Protein AF-A0A538RD18-F1 (afdb_monomer_lite)

Sequence (275 aa):
MTWPAGDTIRRIIKRDIEASDRGTIATLNDLPAWMIHEARAIARESLVCAVRYLRFYVSSDYSHRADDFIEDVLLKGQDARTWNIRDCICIPYEPTQTTALEVHYEETLAQVDGERWFRVKPKPSDHPSNHIPGAVGVVLRNTRYWEHSQQHISRFMFSRPDDLEAVPIRRLASSIRRWIAHRLAWWATGFLKEARFAATGDEIIAAVPEVNMERVTDDARIAAAALAREVIVYRGSPHFPQQAGFLGPEEWYQSPSDDLASSALVTLADKEPHH

Secondary structure (DSSP, 8-state):
---TTHHHHHHH--S---GGGTT-BS-GGG--HHHHHHHHHHHHH-HHHHHHHHHHHB-HHHHTTHHHHIIIIIIS---TTTTTEEEEEEEE--SSTTGGGT--HHHHHTT--SEEEEEEPP-TT--TT-S-TT-EEEEEEEEETTSPPPTTEEEEE-S-GGGEEE--GGGHHHHHHHHHHHHHHHHTHHHHHH--S---HHHHHHTSTT--TTT--HHHHHHHHHHHHHHHHHTT-TTTTTTTTSSS-GGGG--HHHHHHHHHHHHHHTT----

Foldseek 3Di:
DDDPPCCLLCVLDVDDDDQVQFQQAAEQLRDDPVLLVSLLSSCVVPVVVSLVSQNRNHHVLHSVCSSVCCVVCNPVNDRSNLPQQAKKWKWFDDPDLQVLQQDPTCVLQVPPPAADWKAFDQDLPDDLPDLRHLTIGGMDHRHHPSDDDDPRIDIGGDDDPVRMDHDDPLCPLLSSLLSLLSSLCSQLVVVLVVVPDQDALVNSQVSRPPHDPVSGDPSSNLSSRLLSVCSVVCPPPPSPPVNRSPPDDSVSNDDPVSVVVVVVVVVVVVPDDDD

Structure (mmCIF, N/CA/C/O backbone):
data_AF-A0A538RD18-F1
#
_entry.id   AF-A0A538RD18-F1
#
loop_
_atom_site.group_PDB
_atom_site.id
_atom_site.type_symbol
_atom_site.label_atom_id
_atom_site.label_alt_id
_atom_site.label_comp_id
_atom_site.label_asym_id
_atom_site.label_entity_id
_atom_site.label_seq_id
_atom_site.pdbx_PDB_ins_code
_atom_site.Cartn_x
_atom_site.Cartn_y
_atom_site.Cartn_z
_atom_site.occupancy
_atom_site.B_iso_or_equiv
_atom_site.auth_seq_id
_atom_site.auth_comp_id
_atom_site.auth_asym_id
_atom_site.auth_atom_id
_atom_site.pdbx_PDB_model_num
ATOM 1 N N . MET A 1 1 ? -2.400 -2.747 40.490 1.00 46.69 1 MET A N 1
ATOM 2 C CA . MET A 1 1 ? -1.901 -1.984 39.326 1.00 46.69 1 MET A CA 1
ATOM 3 C C . MET A 1 1 ? -2.632 -0.644 39.296 1.00 46.69 1 MET A C 1
ATOM 5 O O . MET A 1 1 ? -3.831 -0.606 39.045 1.00 46.69 1 MET A O 1
ATOM 9 N N . THR A 1 2 ? -1.970 0.433 39.714 1.00 47.31 2 THR A N 1
ATOM 10 C CA . THR A 1 2 ? -2.552 1.779 39.828 1.00 47.31 2 THR A CA 1
ATOM 11 C C . THR A 1 2 ? -2.524 2.461 38.468 1.00 47.31 2 THR A C 1
ATOM 13 O O . THR A 1 2 ? -1.470 2.616 37.863 1.00 47.31 2 THR A O 1
ATOM 16 N N . TRP A 1 3 ? -3.696 2.838 37.967 1.00 52.72 3 TRP A N 1
ATOM 17 C CA . TRP A 1 3 ? -3.842 3.568 36.713 1.00 52.72 3 TRP A CA 1
ATOM 18 C C . TRP A 1 3 ? -3.501 5.044 36.956 1.00 52.72 3 TRP A C 1
ATOM 20 O O . TRP A 1 3 ? -4.278 5.708 37.640 1.00 52.72 3 TRP A O 1
ATOM 30 N N . PRO A 1 4 ? -2.419 5.612 36.390 1.00 45.03 4 PRO A N 1
ATOM 31 C CA . PRO A 1 4 ? -2.021 6.997 36.677 1.00 45.03 4 PRO A CA 1
ATOM 32 C C . PRO A 1 4 ? -2.938 8.061 36.034 1.00 45.03 4 PRO A C 1
ATOM 34 O O . PRO A 1 4 ? -2.648 9.246 36.092 1.00 45.03 4 PRO A O 1
ATOM 37 N N . ALA A 1 5 ? -4.038 7.645 35.396 1.00 52.12 5 ALA A N 1
ATOM 38 C CA . ALA A 1 5 ? -5.143 8.497 34.937 1.00 52.12 5 ALA A CA 1
ATOM 39 C C . ALA A 1 5 ? -6.502 7.789 35.129 1.00 52.12 5 ALA A C 1
ATOM 41 O O . ALA A 1 5 ? -7.436 7.966 34.349 1.00 52.12 5 ALA A O 1
ATOM 42 N N . GLY A 1 6 ? -6.580 6.903 36.129 1.00 59.00 6 GLY A N 1
ATOM 43 C CA . GLY A 1 6 ? -7.716 6.008 36.351 1.00 59.00 6 GLY A CA 1
ATOM 44 C C . GLY A 1 6 ? -9.006 6.708 36.764 1.00 59.00 6 GLY A C 1
ATOM 45 O O . GLY A 1 6 ? -10.059 6.094 36.660 1.00 59.00 6 GLY A O 1
ATOM 46 N N . ASP A 1 7 ? -8.953 7.968 37.194 1.00 73.69 7 ASP A N 1
ATOM 47 C CA . ASP A 1 7 ? -10.103 8.637 37.807 1.00 73.69 7 ASP A CA 1
ATOM 48 C C . ASP A 1 7 ? -11.250 8.861 36.822 1.00 73.69 7 ASP A C 1
ATOM 50 O O . ASP A 1 7 ? -12.402 8.644 37.178 1.00 73.69 7 ASP A O 1
ATOM 54 N N . THR A 1 8 ? -10.957 9.211 35.564 1.00 83.25 8 THR A N 1
ATOM 55 C CA . THR A 1 8 ? -12.000 9.391 34.534 1.00 83.25 8 THR A CA 1
ATOM 56 C C . THR A 1 8 ? -12.656 8.056 34.182 1.00 83.25 8 THR A C 1
ATOM 58 O O . THR A 1 8 ? -13.879 7.936 34.202 1.00 83.25 8 THR A O 1
ATOM 61 N N . ILE A 1 9 ? -11.842 7.025 33.932 1.00 85.62 9 ILE A N 1
ATOM 62 C CA . ILE A 1 9 ? -12.329 5.681 33.598 1.00 85.62 9 ILE A CA 1
ATOM 63 C C . ILE A 1 9 ? -13.150 5.115 34.765 1.00 85.62 9 ILE A C 1
ATOM 65 O O . ILE A 1 9 ? -14.275 4.687 34.552 1.00 85.62 9 ILE A O 1
ATOM 69 N N . ARG A 1 10 ? -12.646 5.189 36.005 1.00 85.00 10 ARG A N 1
ATOM 70 C CA . ARG A 1 10 ? -13.351 4.730 37.219 1.00 85.00 10 ARG A CA 1
ATOM 71 C C . ARG A 1 10 ? -14.591 5.560 37.547 1.00 85.00 10 ARG A C 1
ATOM 73 O O . ARG A 1 10 ? -15.538 5.053 38.137 1.00 85.00 10 ARG A O 1
ATOM 80 N N . ARG A 1 11 ? -14.599 6.852 37.207 1.00 86.94 11 ARG A N 1
ATOM 81 C CA . ARG A 1 11 ? -15.776 7.706 37.396 1.00 86.94 11 ARG A CA 1
ATOM 82 C C . ARG A 1 11 ? -16.905 7.284 36.466 1.00 86.94 11 ARG A C 1
ATOM 84 O O . ARG A 1 11 ? -18.049 7.252 36.917 1.00 86.94 11 ARG A O 1
ATOM 91 N N . ILE A 1 12 ? -16.593 6.991 35.207 1.00 88.75 12 ILE A N 1
ATOM 92 C CA . ILE A 1 12 ? -17.582 6.663 34.175 1.00 88.75 12 ILE A CA 1
ATOM 93 C C . ILE A 1 12 ? -18.014 5.200 34.276 1.00 88.75 12 ILE A C 1
ATOM 95 O O . ILE A 1 12 ? -19.209 4.910 34.285 1.00 88.75 12 ILE A O 1
ATOM 99 N N . ILE A 1 13 ? -17.056 4.284 34.395 1.00 89.19 13 ILE A N 1
ATOM 100 C CA . ILE A 1 13 ? -17.306 2.847 34.463 1.00 89.19 13 ILE A CA 1
ATOM 101 C C . ILE A 1 13 ? -17.609 2.469 35.906 1.00 89.19 13 ILE A C 1
ATOM 103 O O . ILE A 1 13 ? -16.763 2.598 36.786 1.00 89.19 13 ILE A O 1
ATOM 107 N N . LYS A 1 14 ? -18.840 2.012 36.143 1.00 85.88 14 LYS A N 1
ATOM 108 C CA . LYS A 1 14 ? -19.336 1.665 37.484 1.00 85.88 14 LYS A CA 1
ATOM 109 C C . LYS A 1 14 ? -19.167 0.194 37.857 1.00 85.88 14 LYS A C 1
ATOM 111 O O . LYS A 1 14 ? -19.362 -0.144 39.018 1.00 85.88 14 LYS A O 1
ATOM 116 N N . ARG A 1 15 ? -18.842 -0.662 36.888 1.00 87.00 15 ARG A N 1
ATOM 117 C CA . ARG A 1 15 ? -18.536 -2.078 37.121 1.00 87.00 15 ARG A CA 1
ATOM 118 C C . ARG A 1 15 ? -17.072 -2.265 37.507 1.00 87.00 15 ARG A C 1
ATOM 120 O O . ARG A 1 15 ? -16.229 -1.428 37.176 1.00 87.00 15 ARG A O 1
ATOM 127 N N . ASP A 1 16 ? -16.779 -3.400 38.124 1.00 85.56 16 ASP A N 1
ATOM 128 C CA . ASP A 1 16 ? -15.405 -3.803 38.387 1.00 85.56 16 ASP A CA 1
ATOM 129 C C . ASP A 1 16 ? -14.672 -4.124 37.075 1.00 85.56 16 ASP A C 1
ATOM 131 O O . ASP A 1 16 ? -15.228 -4.715 36.143 1.00 85.56 16 ASP A O 1
ATOM 135 N N . ILE A 1 17 ? -13.419 -3.669 36.999 1.00 86.12 17 ILE A N 1
ATOM 136 C CA . ILE A 1 17 ? -12.484 -3.964 35.911 1.00 86.12 17 ILE A CA 1
ATOM 137 C C . ILE A 1 17 ? -11.406 -4.862 36.500 1.00 86.12 17 ILE A C 1
ATOM 139 O O . ILE A 1 17 ? -10.540 -4.401 37.254 1.00 86.12 17 ILE A O 1
ATOM 143 N N . GLU A 1 18 ? -11.474 -6.145 36.177 1.00 90.50 18 GLU A N 1
ATOM 144 C CA . GLU A 1 18 ? -10.521 -7.131 36.669 1.00 90.50 18 GLU A CA 1
ATOM 145 C C . GLU A 1 18 ? -9.252 -7.153 35.810 1.00 90.50 18 GLU A C 1
ATOM 147 O O . GLU A 1 18 ? -9.240 -6.719 34.664 1.00 90.50 18 GLU A O 1
ATOM 152 N N . ALA A 1 19 ? -8.142 -7.672 36.337 1.00 87.88 19 ALA A N 1
ATOM 153 C CA . ALA A 1 19 ? -6.926 -7.830 35.533 1.00 87.88 19 ALA A CA 1
ATOM 154 C C . ALA A 1 19 ? -7.075 -8.905 34.434 1.00 87.88 19 ALA A C 1
ATOM 156 O O . ALA A 1 19 ? -6.393 -8.829 33.413 1.00 87.88 19 ALA A O 1
ATOM 157 N N . SER A 1 20 ? -7.964 -9.879 34.654 1.00 92.31 20 SER A N 1
ATOM 158 C CA . SER A 1 20 ? -8.359 -10.955 33.731 1.00 92.31 20 SER A CA 1
ATOM 159 C C . SER A 1 20 ? -9.043 -10.438 32.463 1.00 92.31 20 SER A C 1
ATOM 161 O O . SER A 1 20 ? -8.947 -11.085 31.427 1.00 92.31 20 SER A O 1
ATOM 163 N N . ASP A 1 21 ? -9.661 -9.256 32.516 1.00 91.38 21 ASP A N 1
ATOM 164 C CA . ASP A 1 21 ? -10.304 -8.595 31.374 1.00 91.38 21 ASP A CA 1
ATOM 165 C C . ASP A 1 21 ? -9.314 -8.171 30.276 1.00 91.38 21 ASP A C 1
ATOM 167 O O . ASP A 1 21 ? -9.713 -7.841 29.152 1.00 91.38 21 ASP A O 1
ATOM 171 N N . ARG A 1 22 ? -8.017 -8.127 30.592 1.00 92.19 22 ARG A N 1
ATOM 172 C CA . ARG A 1 22 ? -7.005 -7.582 29.695 1.00 92.19 22 ARG A CA 1
ATOM 173 C C . ARG A 1 22 ? -6.859 -8.435 28.435 1.00 92.19 22 ARG A C 1
ATOM 175 O O . ARG A 1 22 ? -6.529 -9.612 28.522 1.00 92.19 22 ARG A O 1
ATOM 182 N N . GLY A 1 23 ? -7.020 -7.818 27.265 1.00 92.94 23 GLY A N 1
ATOM 183 C CA . GLY A 1 23 ? -6.876 -8.496 25.972 1.00 92.94 23 GLY A CA 1
ATOM 184 C C . GLY A 1 23 ? -7.954 -9.546 25.680 1.00 92.94 23 GLY A C 1
ATOM 185 O O . GLY A 1 23 ? -7.751 -10.390 24.815 1.00 92.94 23 GLY A O 1
ATOM 186 N N . THR A 1 24 ? -9.082 -9.521 26.396 1.00 96.25 24 THR A N 1
ATOM 187 C CA . THR A 1 24 ? -10.195 -10.471 26.208 1.00 96.25 24 THR A CA 1
ATOM 188 C C . THR A 1 24 ? -10.945 -10.291 24.890 1.00 96.25 24 THR A C 1
ATOM 190 O O . THR A 1 24 ? -11.655 -11.199 24.461 1.00 96.25 24 THR A O 1
ATOM 193 N N . ILE A 1 25 ? -10.793 -9.141 24.233 1.00 96.62 25 ILE A N 1
ATOM 194 C CA . ILE A 1 25 ? -11.460 -8.823 22.972 1.00 96.62 25 ILE A CA 1
ATOM 195 C C . ILE A 1 25 ? -10.458 -8.960 21.833 1.00 96.62 25 ILE A C 1
ATOM 197 O O . ILE A 1 25 ? -9.423 -8.294 21.823 1.00 96.62 25 ILE A O 1
ATOM 201 N N . ALA A 1 26 ? -10.775 -9.812 20.858 1.00 95.19 26 ALA A N 1
ATOM 202 C CA . ALA A 1 26 ? -9.878 -10.086 19.743 1.00 95.19 26 ALA A CA 1
ATOM 203 C C . ALA A 1 26 ? -9.604 -8.820 18.919 1.00 95.19 26 ALA A C 1
ATOM 205 O O . ALA A 1 26 ? -8.443 -8.467 18.726 1.00 95.19 26 ALA A O 1
ATOM 206 N N . THR A 1 27 ? -10.645 -8.103 18.483 1.00 96.81 27 THR A N 1
ATOM 207 C CA . THR A 1 27 ? -10.506 -6.910 17.632 1.00 96.81 27 THR A CA 1
ATOM 208 C C . THR A 1 27 ? -11.405 -5.759 18.084 1.00 96.81 27 THR A C 1
ATOM 210 O O . THR A 1 27 ? -12.337 -5.934 18.864 1.00 96.81 27 THR A O 1
ATOM 213 N N . LEU A 1 28 ? -11.163 -4.551 17.569 1.00 96.94 28 LEU A N 1
ATOM 214 C CA . LEU A 1 28 ? -12.011 -3.391 17.869 1.00 96.94 28 LEU A CA 1
ATOM 215 C C . LEU A 1 28 ? -13.434 -3.551 17.295 1.00 96.94 28 LEU A C 1
ATOM 217 O O . LEU A 1 28 ? -14.376 -2.965 17.827 1.00 96.94 28 LEU A O 1
ATOM 221 N N . ASN A 1 29 ? -13.612 -4.388 16.269 1.00 97.19 29 ASN A N 1
ATOM 222 C CA . ASN A 1 29 ? -14.918 -4.682 15.674 1.00 97.19 29 ASN A CA 1
ATOM 223 C C . ASN A 1 29 ? -15.749 -5.655 16.526 1.00 97.19 29 ASN A C 1
ATOM 225 O O . ASN A 1 29 ? -16.968 -5.722 16.357 1.00 97.19 29 ASN A O 1
ATOM 229 N N . ASP A 1 30 ? -15.110 -6.364 17.464 1.00 97.19 30 ASP A N 1
ATOM 230 C CA . ASP A 1 30 ? -15.755 -7.320 18.371 1.00 97.19 30 ASP A CA 1
ATOM 231 C C . ASP A 1 30 ? -16.237 -6.667 19.679 1.00 97.19 30 ASP A C 1
ATOM 233 O O . ASP A 1 30 ? -16.776 -7.345 20.558 1.00 97.19 30 ASP A O 1
ATOM 237 N N . LEU A 1 31 ? -16.059 -5.348 19.832 1.00 96.38 31 LEU A N 1
ATOM 238 C CA . LEU A 1 31 ? -16.510 -4.622 21.016 1.00 96.38 31 LEU A CA 1
ATOM 239 C C . LEU A 1 31 ? -18.035 -4.738 21.174 1.00 96.38 31 LEU A C 1
ATOM 241 O O . LEU A 1 31 ? -18.791 -4.367 20.267 1.00 96.38 31 LEU A O 1
ATOM 245 N N . PRO A 1 32 ? -18.534 -5.179 22.341 1.00 96.06 32 PRO A N 1
ATOM 246 C CA . PRO A 1 32 ? -19.964 -5.188 22.586 1.00 96.06 32 PRO A CA 1
ATOM 247 C C . PRO A 1 32 ? -20.495 -3.751 22.689 1.00 96.06 32 PRO A C 1
ATOM 249 O O . PRO A 1 32 ? -19.799 -2.835 23.133 1.00 96.06 32 PRO A O 1
ATOM 252 N N . ALA A 1 33 ? -21.765 -3.548 22.325 1.00 95.69 33 ALA A N 1
ATOM 253 C CA . ALA A 1 33 ? -22.374 -2.215 22.242 1.00 95.69 33 ALA A CA 1
ATOM 254 C C . ALA A 1 33 ? -22.221 -1.390 23.534 1.00 95.69 33 ALA A C 1
ATOM 256 O O . ALA A 1 33 ? -21.962 -0.189 23.485 1.00 95.69 33 ALA A O 1
ATOM 257 N N . TRP A 1 34 ? -22.323 -2.034 24.697 1.00 95.12 34 TRP A N 1
ATOM 258 C CA . TRP A 1 34 ? -22.162 -1.369 25.988 1.00 95.12 34 TRP A CA 1
ATOM 259 C C . TRP A 1 34 ? -20.735 -0.833 26.209 1.00 95.12 34 TRP A C 1
ATOM 261 O O . TRP A 1 34 ? -20.592 0.273 26.724 1.00 95.12 34 TRP A O 1
ATOM 271 N N . MET A 1 35 ? -19.689 -1.528 25.741 1.00 96.06 35 MET A N 1
ATOM 272 C CA . MET A 1 35 ? -18.311 -1.018 25.800 1.00 96.06 35 MET A CA 1
ATOM 273 C C . MET A 1 35 ? -18.104 0.156 24.848 1.00 96.06 35 MET A C 1
ATOM 275 O O . MET A 1 35 ? -17.380 1.092 25.176 1.00 96.06 35 MET A O 1
ATOM 279 N N . ILE A 1 36 ? -18.768 0.154 23.688 1.00 96.94 36 ILE A N 1
ATOM 280 C CA . ILE A 1 36 ? -18.747 1.302 22.770 1.00 96.94 36 ILE A CA 1
ATOM 281 C C . ILE A 1 36 ? -19.387 2.523 23.448 1.00 96.94 36 ILE A C 1
ATOM 283 O O . ILE A 1 36 ? -18.862 3.633 23.345 1.00 96.94 36 ILE A O 1
ATOM 287 N N . HIS A 1 37 ? -20.490 2.338 24.181 1.00 95.69 37 HIS A N 1
ATOM 288 C CA . HIS A 1 37 ? -21.114 3.411 24.960 1.00 95.69 37 HIS A CA 1
ATOM 289 C C . HIS A 1 37 ? -20.203 3.935 26.080 1.00 95.69 37 HIS A C 1
ATOM 291 O O . HIS A 1 37 ? -20.062 5.153 26.209 1.00 95.69 37 HIS A O 1
ATOM 297 N N . GLU A 1 38 ? -19.551 3.048 26.839 1.00 95.62 38 GLU A N 1
ATOM 298 C CA . GLU A 1 38 ? -18.548 3.427 27.846 1.00 95.62 38 GLU A CA 1
ATOM 299 C C . GLU A 1 38 ? -17.396 4.210 27.201 1.00 95.62 38 GLU A C 1
ATOM 301 O O . GLU A 1 38 ? -17.088 5.323 27.627 1.00 95.62 38 GLU A O 1
ATOM 306 N N . ALA A 1 39 ? -16.814 3.690 26.118 1.00 96.25 39 ALA A N 1
ATOM 307 C CA . ALA A 1 39 ? -15.718 4.335 25.402 1.00 96.25 39 ALA A CA 1
ATOM 308 C C . ALA A 1 39 ? -16.111 5.722 24.871 1.00 96.25 39 ALA A C 1
ATOM 310 O O . ALA A 1 39 ? -15.325 6.660 24.991 1.00 96.25 39 ALA A O 1
ATOM 311 N N . ARG A 1 40 ? -17.333 5.894 24.340 1.00 96.50 40 ARG A N 1
ATOM 312 C CA . ARG A 1 40 ? -17.854 7.211 23.921 1.00 96.50 40 ARG A CA 1
ATOM 313 C C . ARG A 1 40 ? -17.983 8.177 25.093 1.00 96.50 40 ARG A C 1
ATOM 315 O O . ARG A 1 40 ? -17.639 9.346 24.945 1.00 96.50 40 ARG A O 1
ATOM 322 N N . ALA A 1 41 ? -18.478 7.716 26.241 1.00 95.69 41 ALA A N 1
ATOM 323 C CA . ALA A 1 41 ? -18.574 8.551 27.435 1.00 95.69 41 ALA A CA 1
ATOM 324 C C . ALA A 1 41 ? -17.182 8.998 27.909 1.00 95.69 41 ALA A C 1
ATOM 326 O O . ALA A 1 41 ? -16.984 10.179 28.179 1.00 95.69 41 ALA A O 1
ATOM 327 N N . ILE A 1 42 ? -16.203 8.089 27.911 1.00 95.44 42 ILE A N 1
ATOM 328 C CA . ILE A 1 42 ? -14.812 8.404 28.263 1.00 95.44 42 ILE A CA 1
ATOM 329 C C . ILE A 1 42 ? -14.204 9.377 27.254 1.00 95.44 42 ILE A C 1
ATOM 331 O O . ILE A 1 42 ? -13.593 10.359 27.660 1.00 95.44 42 ILE A O 1
ATOM 335 N N . ALA A 1 43 ? -14.402 9.157 25.952 1.00 95.31 43 ALA A N 1
ATOM 336 C CA . ALA A 1 43 ? -13.836 9.991 24.891 1.00 95.31 43 ALA A CA 1
ATOM 337 C C . ALA A 1 43 ? -14.321 11.450 24.951 1.00 95.31 43 ALA A C 1
ATOM 339 O O . ALA A 1 43 ? -13.553 12.352 24.625 1.00 95.31 43 ALA A O 1
ATOM 340 N N . ARG A 1 44 ? -15.557 11.694 25.416 1.00 94.50 44 ARG A N 1
ATOM 341 C CA . ARG A 1 44 ? -16.092 13.052 25.636 1.00 94.50 44 ARG A CA 1
ATOM 342 C C . ARG A 1 44 ? -15.341 13.829 26.715 1.00 94.50 44 ARG A C 1
ATOM 344 O O . ARG A 1 44 ? -15.322 15.053 26.664 1.00 94.50 44 ARG A O 1
ATOM 351 N N . GLU A 1 45 ? -14.751 13.135 27.684 1.00 94.62 45 GLU A N 1
ATOM 352 C CA . GLU A 1 45 ? -14.000 13.757 28.776 1.00 94.62 45 GLU A CA 1
ATOM 353 C C . GLU A 1 45 ? -12.486 13.712 28.540 1.00 94.62 45 GLU A C 1
ATOM 355 O O . GLU A 1 45 ? -11.768 14.652 28.873 1.00 94.62 45 GLU A O 1
ATOM 360 N N . SER A 1 46 ? -11.978 12.615 27.975 1.00 94.75 46 SER A N 1
ATOM 361 C CA . SER A 1 46 ? -10.559 12.419 27.704 1.00 94.75 46 SER A CA 1
ATOM 362 C C . SER A 1 46 ? -10.332 11.348 26.636 1.00 94.75 46 SER A C 1
ATOM 364 O O . SER A 1 46 ? -10.456 10.147 26.893 1.00 94.75 46 SER A O 1
ATOM 366 N N . LEU A 1 47 ? -9.883 11.780 25.453 1.00 94.31 47 LEU A N 1
ATOM 367 C CA . LEU A 1 47 ? -9.474 10.876 24.371 1.00 94.31 47 LEU A CA 1
ATOM 368 C C . LEU A 1 47 ? -8.363 9.922 24.828 1.00 94.31 47 LEU A C 1
ATOM 370 O O . LEU A 1 47 ? -8.452 8.721 24.606 1.00 94.31 47 LEU A O 1
ATOM 374 N N . VAL A 1 48 ? -7.366 10.425 25.565 1.00 94.38 48 VAL A N 1
ATOM 375 C CA . VAL A 1 48 ? -6.260 9.608 26.099 1.00 94.38 48 VAL A CA 1
ATOM 376 C C . VAL A 1 48 ? -6.771 8.495 27.019 1.00 94.38 48 VAL A C 1
ATOM 378 O O . VAL A 1 48 ? -6.262 7.374 26.979 1.00 94.38 48 VAL A O 1
ATOM 381 N N . CYS A 1 49 ? -7.785 8.770 27.844 1.00 94.62 49 CYS A N 1
ATOM 382 C CA . CYS A 1 49 ? -8.390 7.739 28.685 1.00 94.62 49 CYS A CA 1
ATOM 383 C C . CYS A 1 49 ? -9.171 6.715 27.856 1.00 94.62 49 CYS A C 1
ATOM 385 O O . CYS A 1 49 ? -9.088 5.526 28.156 1.00 94.62 49 CYS A O 1
ATOM 387 N N . ALA A 1 50 ? -9.869 7.143 26.801 1.00 95.69 50 ALA A N 1
ATOM 388 C CA . ALA A 1 50 ? -10.582 6.233 25.907 1.00 95.69 50 ALA A CA 1
ATOM 389 C C . ALA A 1 50 ? -9.612 5.295 25.171 1.00 95.69 50 ALA A C 1
ATOM 391 O O . ALA A 1 50 ? -9.845 4.089 25.142 1.00 95.69 50 ALA A O 1
ATOM 392 N N . VAL A 1 51 ? -8.474 5.809 24.686 1.00 95.62 51 VAL A N 1
ATOM 393 C CA . VAL A 1 51 ? -7.407 4.991 24.077 1.00 95.62 51 VAL A CA 1
ATOM 394 C C . VAL A 1 51 ? -6.930 3.930 25.058 1.00 95.62 51 VAL A C 1
ATOM 396 O O . VAL A 1 51 ? -6.866 2.750 24.724 1.00 95.62 51 VAL A O 1
ATOM 399 N N . ARG A 1 52 ? -6.607 4.334 26.291 1.00 93.38 52 ARG A N 1
ATOM 400 C CA . ARG A 1 52 ? -6.121 3.407 27.322 1.00 93.38 52 ARG A CA 1
ATOM 401 C C . ARG A 1 52 ? -7.167 2.358 27.694 1.00 93.38 52 ARG A C 1
ATOM 403 O O . ARG A 1 52 ? -6.797 1.208 27.901 1.00 93.38 52 ARG A O 1
ATOM 410 N N . TYR A 1 53 ? -8.439 2.745 27.764 1.00 95.50 53 TYR A N 1
ATOM 411 C CA . TYR A 1 53 ? -9.552 1.829 27.998 1.00 95.50 53 TYR A CA 1
ATOM 412 C C . TYR A 1 53 ? -9.649 0.774 26.887 1.00 95.50 53 TYR A C 1
ATOM 414 O O . TYR A 1 53 ? -9.610 -0.418 27.178 1.00 95.50 53 TYR A O 1
ATOM 422 N N . LEU A 1 54 ? -9.665 1.185 25.615 1.00 96.62 54 LEU A N 1
ATOM 423 C CA . LEU A 1 54 ? -9.722 0.251 24.485 1.00 96.62 54 LEU A CA 1
ATOM 424 C C . LEU A 1 54 ? -8.485 -0.658 24.424 1.00 96.62 54 LEU A C 1
ATOM 426 O O . LEU A 1 54 ? -8.618 -1.871 24.290 1.00 96.62 54 LEU A O 1
ATOM 430 N N . ARG A 1 55 ? -7.282 -0.096 24.602 1.00 95.69 55 ARG A N 1
ATOM 431 C CA . ARG A 1 55 ? -6.017 -0.856 24.628 1.00 95.69 55 ARG A CA 1
ATOM 432 C C . ARG A 1 55 ? -5.911 -1.848 25.782 1.00 95.69 55 ARG A C 1
ATOM 434 O O . ARG A 1 55 ? -5.067 -2.737 25.736 1.00 95.69 55 ARG A O 1
ATOM 441 N N . PHE A 1 56 ? -6.702 -1.673 26.836 1.00 94.88 56 PHE A N 1
ATOM 442 C CA . PHE A 1 56 ? -6.747 -2.628 27.933 1.00 94.88 56 PHE A CA 1
ATOM 443 C C . PHE A 1 56 ? -7.541 -3.876 27.548 1.00 94.88 56 PHE A C 1
ATOM 445 O O . PHE A 1 56 ? -7.057 -4.977 27.781 1.00 94.88 56 PHE A O 1
ATOM 452 N N . TYR A 1 57 ? -8.712 -3.713 26.931 1.00 96.00 57 TYR A N 1
ATOM 453 C CA . TYR A 1 57 ? -9.592 -4.829 26.573 1.00 96.00 57 TYR A CA 1
ATOM 454 C C . TYR A 1 57 ? -9.198 -5.547 25.283 1.00 96.00 57 TYR A C 1
ATOM 456 O O . TYR A 1 57 ? -9.374 -6.758 25.186 1.00 96.00 57 TYR A O 1
ATOM 464 N N . VAL A 1 58 ? -8.674 -4.823 24.294 1.00 96.31 58 VAL A N 1
ATOM 465 C CA . VAL A 1 58 ? -8.335 -5.388 22.981 1.00 96.31 58 VAL A CA 1
ATOM 466 C C . VAL A 1 58 ? -6.976 -6.084 23.019 1.00 96.31 58 VAL A C 1
ATOM 468 O O . VAL A 1 58 ? -6.047 -5.593 23.663 1.00 96.31 58 VAL A O 1
ATOM 471 N N . SER A 1 59 ? -6.849 -7.206 22.303 1.00 92.88 59 SER A N 1
ATOM 472 C CA . SER A 1 59 ? -5.581 -7.916 22.102 1.00 92.88 59 SER A CA 1
ATOM 473 C C . SER A 1 59 ? -4.451 -6.957 21.706 1.00 92.88 59 SER A C 1
ATOM 475 O O . SER A 1 59 ? -4.643 -6.030 20.907 1.00 92.88 59 SER A O 1
ATOM 477 N N . SER A 1 60 ? -3.252 -7.190 22.249 1.00 88.69 60 SER A N 1
ATOM 478 C CA . SER A 1 60 ? -2.073 -6.345 22.022 1.00 88.69 60 SER A CA 1
ATOM 479 C C . SER A 1 60 ? -1.802 -6.104 20.542 1.00 88.69 60 SER A C 1
ATOM 481 O O . SER A 1 60 ? -1.494 -4.971 20.166 1.00 88.69 60 SER A O 1
ATOM 483 N N . ASP A 1 61 ? -2.011 -7.129 19.717 1.00 87.88 61 ASP A N 1
ATOM 484 C CA . ASP A 1 61 ? -1.700 -7.137 18.286 1.00 87.88 61 ASP A CA 1
ATOM 485 C C . ASP A 1 61 ? -2.479 -6.066 17.512 1.00 87.88 61 ASP A C 1
ATOM 487 O O . ASP A 1 61 ? -1.967 -5.480 16.558 1.00 87.88 61 ASP A O 1
ATOM 491 N N . TYR A 1 62 ? -3.685 -5.720 17.972 1.00 89.25 62 TYR A N 1
ATOM 492 C CA . TYR A 1 62 ? -4.592 -4.795 17.278 1.00 89.25 62 TYR A CA 1
ATOM 493 C C . TYR A 1 62 ? -4.899 -3.525 18.076 1.00 89.25 62 TYR A C 1
ATOM 495 O O . TYR A 1 62 ? -5.418 -2.552 17.528 1.00 89.25 62 TYR A O 1
ATOM 503 N N . SER A 1 63 ? -4.513 -3.492 19.352 1.00 89.62 63 SER A N 1
ATOM 504 C CA . SER A 1 63 ? -4.684 -2.354 20.261 1.00 89.62 63 SER A CA 1
ATOM 505 C C . SER A 1 63 ? -4.036 -1.046 19.763 1.00 89.62 63 SER A C 1
ATOM 507 O O . SER A 1 63 ? -4.467 0.055 20.123 1.00 89.62 63 SER A O 1
ATOM 509 N N . HIS A 1 64 ? -3.021 -1.127 18.897 1.00 91.44 64 HIS A N 1
ATOM 510 C CA . HIS A 1 64 ? -2.352 0.045 18.326 1.00 91.44 64 HIS A CA 1
ATOM 511 C C . HIS A 1 64 ? -3.298 0.919 17.482 1.00 91.44 64 HIS A C 1
ATOM 513 O O . HIS A 1 64 ? -3.107 2.130 17.440 1.00 91.44 64 HIS A O 1
ATOM 519 N N . ARG A 1 65 ? -4.362 0.335 16.913 1.00 93.94 65 ARG A N 1
ATOM 520 C CA . ARG A 1 65 ? -5.391 1.012 16.101 1.00 93.94 65 ARG A CA 1
ATOM 521 C C . ARG A 1 65 ? -6.453 1.770 16.907 1.00 93.94 65 ARG A C 1
ATOM 523 O O . ARG A 1 65 ? -7.366 2.344 16.321 1.00 93.94 65 ARG A O 1
ATOM 530 N N . ALA A 1 66 ? -6.365 1.768 18.238 1.00 95.69 66 ALA A N 1
ATOM 531 C CA . ALA A 1 66 ? -7.367 2.399 19.097 1.00 95.69 66 ALA A CA 1
ATOM 532 C C . ALA A 1 66 ? -7.528 3.909 18.842 1.00 95.69 66 ALA A C 1
ATOM 534 O O . ALA A 1 66 ? -8.638 4.417 18.963 1.00 95.69 66 ALA A O 1
ATOM 535 N N . ASP A 1 67 ? -6.450 4.611 18.479 1.00 95.31 67 ASP A N 1
ATOM 536 C CA . ASP A 1 67 ? -6.495 6.045 18.172 1.00 95.31 67 ASP A CA 1
ATOM 537 C C . ASP A 1 67 ? -7.397 6.316 16.945 1.00 95.31 67 ASP A C 1
ATOM 539 O O . ASP A 1 67 ? -8.369 7.068 17.051 1.00 95.31 67 ASP A O 1
ATOM 543 N N . ASP A 1 68 ? -7.159 5.604 15.834 1.00 95.06 68 ASP A N 1
ATOM 544 C CA . ASP A 1 68 ? -7.965 5.682 14.603 1.00 95.06 68 ASP A CA 1
ATOM 545 C C . ASP A 1 68 ? -9.437 5.305 14.866 1.00 95.06 68 ASP A C 1
ATOM 547 O O . ASP A 1 68 ? -10.367 5.950 14.378 1.00 95.06 68 ASP A O 1
ATOM 551 N N . PHE A 1 69 ? -9.668 4.266 15.678 1.00 97.06 69 PHE A N 1
ATOM 552 C CA . PHE A 1 69 ? -11.018 3.814 16.029 1.00 97.06 69 PHE A CA 1
ATOM 553 C C . PHE A 1 69 ? -11.800 4.874 16.799 1.00 97.06 69 PHE A C 1
ATOM 555 O O . PHE A 1 69 ? -12.996 5.054 16.576 1.00 97.06 69 PHE A O 1
ATOM 562 N N . ILE A 1 70 ? -11.143 5.595 17.709 1.00 96.75 70 ILE A N 1
ATOM 563 C CA . ILE A 1 70 ? -11.791 6.679 18.447 1.00 96.75 70 ILE A CA 1
ATOM 564 C C . ILE A 1 70 ? -12.247 7.768 17.488 1.00 96.75 70 ILE A C 1
ATOM 566 O O . ILE A 1 70 ? -13.401 8.194 17.564 1.00 96.75 70 ILE A O 1
ATOM 570 N N . GLU A 1 71 ? -11.374 8.186 16.575 1.00 96.56 71 GLU A N 1
ATOM 571 C CA . GLU A 1 71 ? -11.701 9.217 15.597 1.00 96.56 71 GLU A CA 1
ATOM 572 C C . GLU A 1 71 ? -12.896 8.808 14.722 1.00 96.56 71 GLU A C 1
ATOM 574 O O . GLU A 1 71 ? -13.871 9.552 14.587 1.00 96.56 71 GLU A O 1
ATOM 579 N N . ASP A 1 72 ? -12.862 7.601 14.171 1.00 95.94 72 ASP A N 1
ATOM 580 C CA . ASP A 1 72 ? -13.841 7.165 13.182 1.00 95.94 72 ASP A CA 1
ATOM 581 C C . ASP A 1 72 ? -15.158 6.665 13.794 1.00 95.94 72 ASP A C 1
ATOM 583 O O . ASP A 1 72 ? -16.244 7.008 13.322 1.00 95.94 72 ASP A O 1
ATOM 587 N N . VAL A 1 73 ? -15.100 5.879 14.867 1.00 96.94 73 VAL A N 1
ATOM 588 C CA . VAL A 1 73 ? -16.276 5.202 15.439 1.00 96.94 73 VAL A CA 1
ATOM 589 C C . VAL A 1 73 ? -16.876 5.989 16.598 1.00 96.94 73 VAL A C 1
ATOM 591 O O . VAL A 1 73 ? -18.104 6.110 16.717 1.00 96.94 73 VAL A O 1
ATOM 594 N N . LEU A 1 74 ? -16.037 6.531 17.485 1.00 95.75 74 LEU A N 1
ATOM 595 C CA . LEU A 1 74 ? -16.535 7.216 18.679 1.00 95.75 74 LEU A CA 1
ATOM 596 C C . LEU A 1 74 ? -16.893 8.677 18.398 1.00 95.75 74 LEU A C 1
ATOM 598 O O . LEU A 1 74 ? -17.909 9.136 18.921 1.00 95.75 74 LEU A O 1
ATOM 602 N N . LEU A 1 75 ? -16.102 9.379 17.576 1.00 94.00 75 LEU A N 1
ATOM 603 C CA . LEU A 1 75 ? -16.331 10.789 17.241 1.00 94.00 75 LEU A CA 1
ATOM 604 C C . LEU A 1 75 ? -17.172 10.967 15.970 1.00 94.00 75 LEU A C 1
ATOM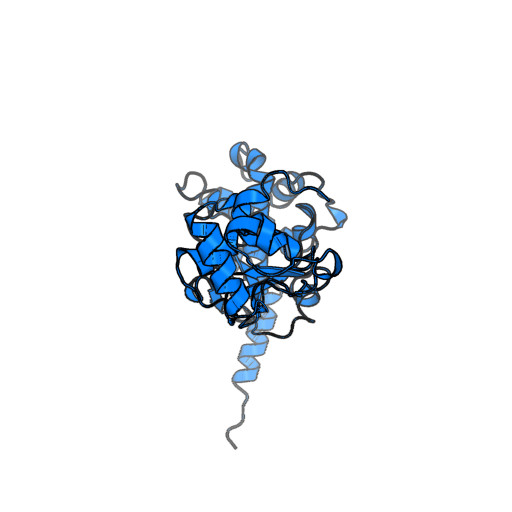 606 O O . LEU A 1 75 ? -18.164 11.692 16.007 1.00 94.00 75 LEU A O 1
ATOM 610 N N . LYS A 1 76 ? -16.818 10.301 14.862 1.00 95.50 76 LYS A N 1
ATOM 611 C CA . LYS A 1 76 ? -17.546 10.423 13.579 1.00 95.50 76 LYS A CA 1
ATOM 612 C C . LYS A 1 76 ? -18.756 9.489 13.455 1.00 95.50 76 LYS A C 1
ATOM 614 O O . LYS A 1 76 ? -19.552 9.647 12.535 1.00 95.50 76 LYS A O 1
ATOM 619 N N . GLY A 1 77 ? -18.923 8.546 14.384 1.00 93.56 77 GLY A N 1
ATOM 620 C CA . GLY A 1 77 ? -20.119 7.709 14.472 1.00 93.56 77 GLY A CA 1
ATOM 621 C C . GLY A 1 77 ? -20.198 6.571 13.454 1.00 93.56 77 GLY A C 1
ATOM 622 O O . GLY A 1 77 ? -21.299 6.080 13.213 1.00 93.56 77 GLY A O 1
ATOM 623 N N . GLN A 1 78 ? -19.075 6.135 12.873 1.00 95.19 78 GLN A N 1
ATOM 624 C CA . GLN A 1 78 ? -19.049 4.918 12.056 1.00 95.19 78 GLN A CA 1
ATOM 625 C C . GLN A 1 78 ? -19.503 3.694 12.871 1.00 95.19 78 GLN A C 1
ATOM 627 O O . GLN A 1 78 ? -19.406 3.678 14.101 1.00 95.19 78 GLN A O 1
ATOM 632 N N . ASP A 1 79 ? -20.001 2.662 12.188 1.00 95.38 79 ASP A N 1
ATOM 633 C CA . ASP A 1 79 ? -20.317 1.387 12.832 1.00 95.38 79 ASP A CA 1
ATOM 634 C C . ASP A 1 79 ? -19.021 0.639 13.168 1.00 95.38 79 ASP A C 1
ATOM 636 O O . ASP A 1 79 ? -18.201 0.368 12.290 1.00 95.38 79 ASP A O 1
ATOM 640 N N . ALA A 1 80 ? -18.857 0.287 14.445 1.00 95.62 80 ALA A N 1
ATOM 641 C CA . ALA A 1 80 ? -17.720 -0.478 14.939 1.00 95.62 80 ALA A CA 1
ATOM 642 C C . ALA A 1 80 ? -17.574 -1.826 14.226 1.00 95.62 80 ALA A C 1
ATOM 644 O O . ALA A 1 80 ? -16.457 -2.244 13.948 1.00 95.62 80 ALA A O 1
ATOM 645 N N . ARG A 1 81 ? -18.684 -2.503 13.900 1.00 95.38 81 ARG A N 1
ATOM 646 C CA . ARG A 1 81 ? -18.651 -3.863 13.334 1.00 95.38 81 ARG A CA 1
ATOM 647 C C . ARG A 1 81 ? -18.058 -3.902 11.934 1.00 95.38 81 ARG A C 1
ATOM 649 O O . ARG A 1 81 ? -17.385 -4.865 11.573 1.00 95.38 81 ARG A O 1
ATOM 656 N N . THR A 1 82 ? -18.297 -2.855 11.153 1.00 94.31 82 THR A N 1
ATOM 657 C CA . THR A 1 82 ? -17.800 -2.717 9.779 1.00 94.31 82 THR A CA 1
ATOM 658 C C . THR A 1 82 ? -16.596 -1.788 9.686 1.00 94.31 82 THR A C 1
ATOM 660 O O . THR A 1 82 ? -16.112 -1.516 8.587 1.00 94.31 82 THR A O 1
ATOM 663 N N . TRP A 1 83 ? -16.120 -1.259 10.816 1.00 94.94 83 TRP A N 1
ATOM 664 C CA . TRP A 1 83 ? -15.044 -0.285 10.819 1.00 94.94 83 TRP A CA 1
ATOM 665 C C . TRP A 1 83 ? -13.772 -0.881 10.222 1.00 94.94 83 TRP A C 1
ATOM 667 O O . TRP A 1 83 ? -13.360 -1.991 10.563 1.00 94.94 83 TRP A O 1
ATOM 677 N N . ASN A 1 84 ? -13.167 -0.119 9.310 1.00 91.75 84 ASN A N 1
ATOM 678 C CA . ASN A 1 84 ? -11.906 -0.454 8.655 1.00 91.75 84 ASN A CA 1
ATOM 679 C C . ASN A 1 84 ? -11.891 -1.859 8.003 1.00 91.75 84 ASN A C 1
ATOM 681 O O . ASN A 1 84 ? -10.846 -2.504 7.907 1.00 91.75 84 ASN A O 1
ATOM 685 N N . ILE A 1 85 ? -13.065 -2.310 7.543 1.00 92.75 85 ILE A N 1
ATOM 686 C CA . ILE A 1 85 ? -13.221 -3.363 6.538 1.00 92.75 85 ILE A CA 1
ATOM 687 C C . ILE A 1 85 ? -13.248 -2.665 5.182 1.00 92.75 85 ILE A C 1
ATOM 689 O O . ILE A 1 85 ? -14.120 -1.830 4.930 1.00 92.75 85 ILE A O 1
ATOM 693 N N . ARG A 1 86 ? -12.249 -2.933 4.345 1.00 91.00 86 ARG A N 1
ATOM 694 C CA . ARG A 1 86 ? -12.034 -2.217 3.085 1.00 91.00 86 ARG A CA 1
ATOM 695 C C . ARG A 1 86 ? -11.473 -3.158 2.039 1.00 91.00 86 ARG A C 1
ATOM 697 O O . ARG A 1 86 ? -10.873 -4.181 2.357 1.00 91.00 86 ARG A O 1
ATOM 704 N N . ASP A 1 87 ? -11.635 -2.783 0.786 1.00 92.44 87 ASP A N 1
ATOM 705 C CA . ASP A 1 87 ? -10.926 -3.466 -0.281 1.00 92.44 87 ASP A CA 1
ATOM 706 C C . ASP A 1 87 ? -9.424 -3.169 -0.171 1.00 92.44 87 ASP A C 1
ATOM 708 O O . ASP A 1 87 ? -9.003 -2.080 0.242 1.00 92.44 87 ASP A O 1
ATOM 712 N N . CYS A 1 88 ? -8.605 -4.152 -0.531 1.00 93.19 88 CYS A N 1
ATOM 713 C CA . CYS A 1 88 ? -7.161 -3.991 -0.575 1.00 93.19 88 CYS A CA 1
ATOM 714 C C . CYS A 1 88 ? -6.587 -4.550 -1.867 1.00 93.19 88 CYS A C 1
ATOM 716 O O . CYS A 1 88 ? -7.167 -5.433 -2.498 1.00 93.19 88 CYS A O 1
ATOM 718 N N . ILE A 1 89 ? -5.442 -4.011 -2.269 1.00 93.62 89 ILE A N 1
ATOM 719 C CA . ILE A 1 89 ? -4.633 -4.580 -3.337 1.00 93.62 89 ILE A CA 1
ATOM 720 C C . ILE A 1 89 ? -3.432 -5.286 -2.711 1.00 93.62 89 ILE A C 1
ATOM 722 O O . ILE A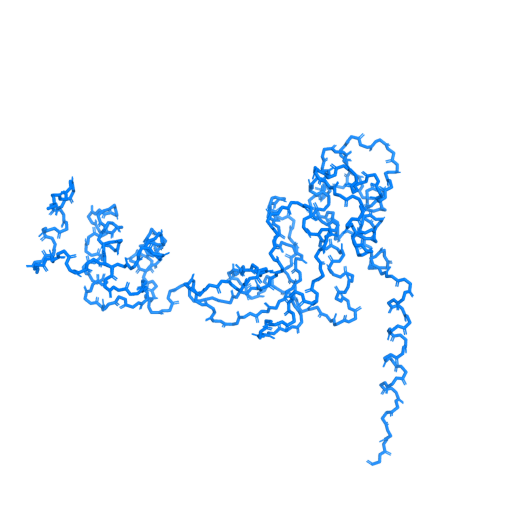 1 89 ? -2.721 -4.727 -1.873 1.00 93.62 89 ILE A O 1
ATOM 726 N N . CYS A 1 90 ? -3.246 -6.541 -3.098 1.00 93.88 90 CYS A N 1
ATOM 727 C CA . CYS A 1 90 ? -2.096 -7.356 -2.758 1.00 93.88 90 CYS A CA 1
ATOM 728 C C . CYS A 1 90 ? -1.040 -7.191 -3.844 1.00 93.88 90 CYS A C 1
ATOM 730 O O . CYS A 1 90 ? -1.298 -7.519 -5.002 1.00 93.88 90 CYS A O 1
ATOM 732 N N . ILE A 1 91 ? 0.137 -6.712 -3.461 1.00 92.31 91 ILE A N 1
ATOM 733 C CA . ILE A 1 91 ? 1.312 -6.600 -4.333 1.00 92.31 91 ILE A CA 1
ATOM 734 C C . ILE A 1 91 ? 2.485 -7.344 -3.682 1.00 92.31 91 ILE A C 1
ATOM 736 O O . ILE A 1 91 ? 2.422 -7.617 -2.478 1.00 92.31 91 ILE A O 1
ATOM 740 N N . PRO A 1 92 ? 3.547 -7.694 -4.420 1.00 90.00 92 PRO A N 1
ATOM 741 C CA . PRO A 1 92 ? 4.730 -8.298 -3.820 1.00 90.00 92 PRO A CA 1
ATOM 742 C C . PRO A 1 92 ? 5.316 -7.435 -2.694 1.00 90.00 92 PRO A C 1
ATOM 744 O O . PRO A 1 92 ? 5.276 -6.205 -2.727 1.00 90.00 92 PRO A O 1
ATOM 747 N N . TYR A 1 93 ? 5.821 -8.088 -1.652 1.00 83.81 93 TYR A N 1
ATOM 748 C CA . TYR A 1 93 ? 6.475 -7.421 -0.532 1.00 83.81 93 TYR A CA 1
ATOM 749 C C . TYR A 1 93 ? 7.899 -7.016 -0.895 1.00 83.81 93 TYR A C 1
ATOM 751 O O . TYR A 1 93 ? 8.678 -7.826 -1.394 1.00 83.81 93 TYR A O 1
ATOM 759 N N . GLU A 1 94 ? 8.248 -5.779 -0.550 1.00 78.50 94 GLU A N 1
ATOM 760 C CA . GLU A 1 94 ? 9.533 -5.176 -0.885 1.00 78.50 94 GLU A CA 1
ATOM 761 C C . GLU A 1 94 ? 10.210 -4.668 0.387 1.00 78.50 94 GLU A C 1
ATOM 763 O O . GLU A 1 94 ? 9.999 -3.521 0.792 1.00 78.50 94 GLU A O 1
ATOM 768 N N . PRO A 1 95 ? 10.997 -5.517 1.073 1.00 61.53 95 PRO A N 1
ATOM 769 C CA . PRO A 1 95 ? 11.695 -5.106 2.287 1.00 61.53 95 PRO A CA 1
ATOM 770 C C . PRO A 1 95 ? 12.786 -4.069 2.009 1.00 61.53 95 PRO A C 1
ATOM 772 O O . PRO A 1 95 ? 13.150 -3.310 2.905 1.00 61.53 95 PRO A O 1
ATOM 775 N N . THR A 1 96 ? 13.330 -4.048 0.789 1.00 75.81 96 THR A N 1
ATOM 776 C CA . THR A 1 96 ? 14.445 -3.181 0.392 1.00 75.81 96 THR A CA 1
ATOM 777 C C . THR A 1 96 ? 14.229 -2.619 -1.011 1.00 75.81 96 THR A C 1
ATOM 779 O O . THR A 1 96 ? 13.408 -3.112 -1.783 1.00 75.81 96 THR A O 1
ATOM 782 N N . GLN A 1 97 ? 15.017 -1.605 -1.374 1.00 77.56 97 GLN A N 1
ATOM 783 C CA . GLN A 1 97 ? 15.008 -1.034 -2.725 1.00 77.56 97 GLN A CA 1
ATOM 784 C C . GLN A 1 97 ? 15.394 -2.076 -3.788 1.00 77.56 97 GLN A C 1
ATOM 786 O O . GLN A 1 97 ? 14.827 -2.119 -4.871 1.00 77.56 97 GLN A O 1
ATOM 791 N N . THR A 1 98 ? 16.317 -2.975 -3.459 1.00 73.88 98 THR A N 1
ATOM 792 C CA . THR A 1 98 ? 16.818 -3.984 -4.395 1.00 73.88 98 THR A CA 1
ATOM 793 C C . THR A 1 98 ? 15.782 -5.046 -4.732 1.00 73.88 98 THR A C 1
ATOM 795 O O . THR A 1 98 ? 15.750 -5.520 -5.862 1.00 73.88 98 THR A O 1
ATOM 798 N N . THR A 1 99 ? 14.885 -5.374 -3.795 1.00 75.19 99 THR A N 1
ATOM 799 C CA . THR A 1 99 ? 13.921 -6.461 -4.005 1.00 75.19 99 THR A CA 1
ATOM 800 C C . THR A 1 99 ? 12.995 -6.247 -5.196 1.00 75.19 99 THR A C 1
ATOM 802 O O . THR A 1 99 ? 12.752 -7.203 -5.919 1.00 75.19 99 THR A O 1
ATOM 805 N N . ALA A 1 100 ? 12.563 -5.021 -5.507 1.00 75.12 100 ALA A N 1
ATOM 806 C CA . ALA A 1 100 ? 11.710 -4.796 -6.680 1.00 75.12 100 ALA A CA 1
ATOM 807 C C . ALA A 1 100 ? 12.387 -5.140 -8.018 1.00 75.12 100 ALA A C 1
ATOM 809 O O . ALA A 1 100 ? 11.697 -5.395 -9.001 1.00 75.12 100 ALA A O 1
ATOM 810 N N . LEU A 1 101 ? 13.725 -5.139 -8.067 1.00 84.00 101 LEU A N 1
ATOM 811 C CA . LEU A 1 101 ? 14.501 -5.500 -9.259 1.00 84.00 101 LEU A CA 1
ATOM 812 C C . LEU A 1 101 ? 14.690 -7.016 -9.399 1.00 84.00 101 LEU A C 1
ATOM 814 O O . LEU A 1 101 ? 15.157 -7.478 -10.437 1.00 84.00 101 LEU A O 1
ATOM 818 N N . GLU A 1 102 ? 14.328 -7.771 -8.361 1.00 83.94 102 GLU A N 1
ATOM 819 C CA . GLU A 1 102 ? 14.503 -9.222 -8.238 1.00 83.94 102 GLU A CA 1
ATOM 820 C C . GLU A 1 102 ? 13.159 -9.978 -8.175 1.00 83.94 102 GLU A C 1
ATOM 822 O O . GLU A 1 102 ? 13.132 -11.205 -8.226 1.00 83.94 102 GLU A O 1
ATOM 827 N N . VAL A 1 103 ? 12.035 -9.271 -8.016 1.00 77.19 103 VAL A N 1
ATOM 828 C CA . VAL A 1 103 ? 10.719 -9.880 -7.774 1.00 77.19 103 VAL A CA 1
ATOM 829 C C . VAL A 1 103 ? 10.110 -10.447 -9.058 1.00 77.19 103 VAL A C 1
ATOM 831 O O . VAL A 1 103 ? 9.832 -9.725 -10.015 1.00 77.19 103 VAL A O 1
ATOM 834 N N . HIS A 1 104 ? 9.763 -11.733 -9.009 1.00 83.44 104 HIS A N 1
ATOM 835 C CA . HIS A 1 104 ? 8.891 -12.397 -9.977 1.00 83.44 104 HIS A CA 1
ATOM 836 C C . HIS A 1 104 ? 7.422 -12.147 -9.601 1.00 83.44 104 HIS A C 1
ATOM 838 O O . HIS A 1 104 ? 6.830 -12.865 -8.789 1.00 83.44 104 HIS A O 1
ATOM 844 N N . TYR A 1 105 ? 6.845 -11.073 -10.148 1.00 83.44 105 TYR A N 1
ATOM 845 C CA . TYR A 1 105 ? 5.529 -10.542 -9.762 1.00 83.44 105 TYR A CA 1
ATOM 846 C C . TYR A 1 105 ? 4.394 -11.572 -9.874 1.00 83.44 105 TYR A C 1
ATOM 848 O O . TYR A 1 105 ? 3.618 -11.750 -8.932 1.00 83.44 105 TYR A O 1
ATOM 856 N N . GLU A 1 106 ? 4.304 -12.259 -11.015 1.00 85.69 106 GLU A N 1
ATOM 857 C CA . GLU A 1 106 ? 3.233 -13.225 -11.281 1.00 85.69 106 GLU A CA 1
ATOM 858 C C . GLU A 1 106 ? 3.305 -14.431 -10.345 1.00 85.69 106 GLU A C 1
ATOM 860 O O . GLU A 1 106 ? 2.299 -14.803 -9.742 1.00 85.69 106 GLU A O 1
ATOM 865 N N . GLU A 1 107 ? 4.505 -14.986 -10.166 1.00 87.44 107 GLU A N 1
ATOM 866 C CA . GLU A 1 107 ? 4.756 -16.130 -9.287 1.00 87.44 107 GLU A CA 1
ATOM 867 C C . GLU A 1 107 ? 4.455 -15.789 -7.826 1.00 87.44 107 GLU A C 1
ATOM 869 O O . GLU A 1 107 ? 3.735 -16.524 -7.150 1.00 87.44 107 GLU A O 1
ATOM 874 N N . THR A 1 108 ? 4.934 -14.633 -7.353 1.00 88.19 108 THR A N 1
ATOM 875 C CA . THR A 1 108 ? 4.720 -14.176 -5.969 1.00 88.19 108 THR A CA 1
ATOM 876 C C . THR A 1 108 ? 3.234 -14.042 -5.655 1.00 88.19 108 THR A C 1
ATOM 878 O O . THR A 1 108 ? 2.774 -14.399 -4.567 1.00 88.19 108 THR A O 1
ATOM 881 N N . LEU A 1 109 ? 2.469 -13.536 -6.623 1.00 90.50 109 LEU A N 1
ATOM 882 C CA . LEU A 1 109 ? 1.045 -13.316 -6.460 1.00 90.50 109 LEU A CA 1
ATOM 883 C C . LEU A 1 109 ? 0.202 -14.534 -6.818 1.00 90.50 109 LEU A C 1
ATOM 885 O O . LEU A 1 109 ? -0.988 -14.474 -6.546 1.00 90.50 109 LEU A O 1
ATOM 889 N N . ALA A 1 110 ? 0.738 -15.618 -7.386 1.00 90.62 110 ALA A N 1
ATOM 890 C CA . ALA A 1 110 ? -0.041 -16.767 -7.872 1.00 90.62 110 ALA A CA 1
ATOM 891 C C . ALA A 1 110 ? -0.947 -17.398 -6.797 1.00 90.62 110 ALA A C 1
ATOM 893 O O . ALA A 1 110 ? -2.050 -17.841 -7.099 1.00 90.62 110 ALA A O 1
ATOM 894 N N . GLN A 1 111 ? -0.515 -17.356 -5.537 1.00 88.31 111 GLN A N 1
ATOM 895 C CA . GLN A 1 111 ? -1.215 -17.911 -4.369 1.00 88.31 111 GLN A CA 1
ATOM 896 C C . GLN A 1 111 ? -2.299 -17.001 -3.755 1.00 88.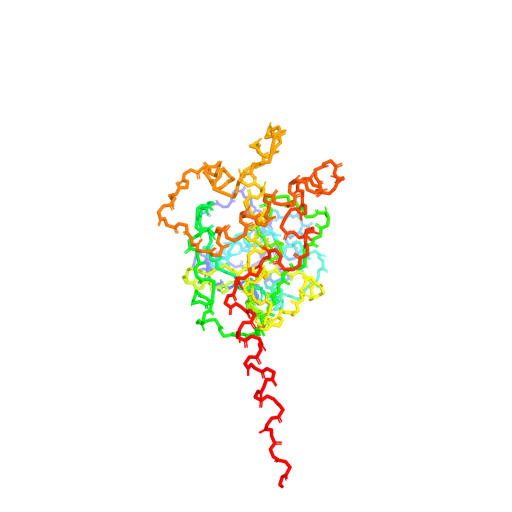31 111 GLN A C 1
ATOM 898 O O . GLN A 1 111 ? -2.940 -17.380 -2.777 1.00 88.31 111 GLN A O 1
ATOM 903 N N . VAL A 1 112 ? -2.483 -15.783 -4.272 1.00 91.62 112 VAL A N 1
ATOM 904 C CA . VAL A 1 112 ? -3.484 -14.840 -3.749 1.00 91.62 112 VAL A CA 1
ATOM 905 C C . VAL A 1 112 ? -4.838 -15.061 -4.422 1.00 91.62 112 VAL A C 1
ATOM 907 O O . VAL A 1 112 ? -5.001 -14.795 -5.613 1.00 91.62 112 VAL A O 1
ATOM 910 N N . ASP A 1 113 ? -5.836 -15.486 -3.655 1.00 90.75 113 ASP A N 1
ATOM 911 C CA . ASP A 1 113 ? -7.200 -15.673 -4.156 1.00 90.75 113 ASP A CA 1
ATOM 912 C C . ASP A 1 113 ? -7.944 -14.335 -4.241 1.00 90.75 113 ASP A C 1
ATOM 914 O O . ASP A 1 113 ? -8.372 -13.793 -3.225 1.00 90.75 113 ASP A O 1
ATOM 918 N N . GLY A 1 114 ? -8.116 -13.789 -5.447 1.00 93.56 114 GLY A N 1
ATOM 919 C CA . GLY A 1 114 ? -8.821 -12.522 -5.642 1.00 93.56 114 GLY A CA 1
ATOM 920 C C . GLY A 1 114 ? -8.959 -12.100 -7.100 1.00 93.56 114 GLY A C 1
ATOM 921 O O . GLY A 1 114 ? -8.669 -12.862 -8.024 1.00 93.56 114 GLY A O 1
ATOM 922 N N . GLU A 1 115 ? -9.413 -10.866 -7.313 1.00 95.50 115 GLU A N 1
ATOM 923 C CA . GLU A 1 115 ? -9.639 -10.329 -8.654 1.00 95.50 115 GLU A CA 1
ATOM 924 C C . GLU A 1 115 ? -8.308 -9.904 -9.293 1.00 95.50 115 GLU A C 1
ATOM 926 O O . GLU A 1 115 ? -7.557 -9.099 -8.734 1.00 95.50 115 GLU A O 1
ATOM 931 N N . ARG A 1 116 ? -8.021 -10.438 -10.486 1.00 94.88 116 ARG A N 1
ATOM 932 C CA . ARG A 1 116 ? -6.783 -10.197 -11.242 1.00 94.88 116 ARG A CA 1
ATOM 933 C C . ARG A 1 116 ? -7.075 -9.544 -12.593 1.00 94.88 116 ARG A C 1
ATOM 935 O O . ARG A 1 116 ? -8.090 -9.852 -13.206 1.00 94.88 116 ARG A O 1
ATOM 942 N N . TRP A 1 117 ? -6.203 -8.715 -13.152 1.00 95.50 117 TRP A N 1
ATOM 943 C CA . TRP A 1 117 ? -5.095 -7.976 -12.539 1.00 95.50 117 TRP A CA 1
ATOM 944 C C . TRP A 1 117 ? -5.523 -6.522 -12.410 1.00 95.50 117 TRP A C 1
ATOM 946 O O . TRP A 1 117 ? -6.221 -6.007 -13.283 1.00 95.50 117 TRP A O 1
ATOM 956 N N . PHE A 1 118 ? -5.102 -5.850 -11.347 1.00 96.00 118 PHE A N 1
ATOM 957 C CA . PHE A 1 118 ? -5.375 -4.429 -11.158 1.00 96.00 118 PHE A CA 1
ATOM 958 C C . PHE A 1 118 ? -4.083 -3.689 -10.899 1.00 96.00 118 PHE A C 1
ATOM 960 O O . PHE A 1 118 ? -3.146 -4.257 -10.350 1.00 96.00 118 PHE A O 1
ATOM 967 N N . ARG A 1 119 ? -4.049 -2.409 -11.250 1.00 93.44 119 ARG A N 1
ATOM 968 C CA . ARG A 1 119 ? -2.994 -1.510 -10.794 1.00 93.44 119 ARG A CA 1
ATOM 969 C C . ARG A 1 119 ? -3.570 -0.284 -10.122 1.00 93.44 119 ARG A C 1
ATOM 971 O O . ARG A 1 119 ? -4.678 0.147 -10.446 1.00 93.44 119 ARG A O 1
ATOM 978 N N . VAL A 1 120 ? -2.802 0.283 -9.202 1.00 91.12 120 VAL A N 1
ATOM 979 C CA . VAL A 1 120 ? -3.134 1.574 -8.595 1.00 91.12 120 VAL A CA 1
ATOM 980 C C . VAL A 1 120 ? -2.831 2.677 -9.601 1.00 91.12 120 VAL A C 1
ATOM 982 O O . VAL A 1 120 ? -1.716 2.755 -10.105 1.00 91.12 120 VAL A O 1
ATOM 985 N N . LYS A 1 121 ? -3.802 3.534 -9.915 1.00 89.94 121 LYS A N 1
ATOM 986 C CA . LYS A 1 121 ? -3.617 4.621 -10.885 1.00 89.94 121 LYS A CA 1
ATOM 987 C C . LYS A 1 121 ? -2.567 5.612 -10.369 1.00 89.94 121 LYS A C 1
ATOM 989 O O . LYS A 1 121 ? -2.781 6.173 -9.292 1.00 89.94 121 LYS A O 1
ATOM 994 N N . PRO A 1 122 ? -1.480 5.880 -11.114 1.00 85.88 122 PRO A N 1
ATOM 995 C CA . PRO A 1 122 ? -0.524 6.912 -10.735 1.00 85.88 122 PRO A CA 1
ATOM 996 C C . PRO A 1 122 ? -1.159 8.301 -10.870 1.00 85.88 122 PRO A C 1
ATOM 998 O O . PRO A 1 122 ? -1.800 8.613 -11.878 1.00 85.88 122 PRO A O 1
ATOM 1001 N N . LYS A 1 123 ? -0.983 9.155 -9.861 1.00 82.88 123 LYS A N 1
ATOM 1002 C CA . LYS A 1 123 ? -1.506 10.527 -9.829 1.00 82.88 123 LYS A CA 1
ATOM 1003 C C . LYS A 1 123 ? -0.360 11.539 -9.760 1.00 82.88 123 LYS A C 1
ATOM 1005 O O . LYS A 1 123 ? 0.632 11.297 -9.079 1.00 82.88 123 LYS A O 1
ATOM 1010 N N . PRO A 1 124 ? -0.501 12.732 -10.372 1.00 74.81 124 PRO A N 1
ATOM 1011 C CA . PRO A 1 124 ? 0.512 13.789 -10.268 1.00 74.81 124 PRO A CA 1
ATOM 1012 C C . PRO A 1 124 ? 0.796 14.243 -8.827 1.00 74.81 124 PRO A C 1
ATOM 1014 O O . PRO A 1 124 ? 1.863 14.780 -8.548 1.00 74.81 124 PRO A O 1
ATOM 1017 N N . SER A 1 125 ? -0.174 14.069 -7.925 1.00 79.19 125 SER A N 1
ATOM 1018 C CA . SER A 1 125 ? -0.076 14.429 -6.508 1.00 79.19 125 SER A CA 1
ATOM 1019 C C . SER A 1 125 ? 0.585 13.359 -5.640 1.00 79.19 125 SER A C 1
ATOM 1021 O O . SER A 1 125 ? 0.724 13.578 -4.437 1.00 79.19 125 SER A O 1
ATOM 1023 N N . ASP A 1 126 ? 0.910 12.190 -6.194 1.00 76.50 126 ASP A N 1
ATOM 1024 C CA . ASP A 1 126 ? 1.459 11.102 -5.396 1.00 76.50 126 ASP A CA 1
ATOM 1025 C C . ASP A 1 126 ? 2.843 11.471 -4.867 1.00 76.50 126 ASP A C 1
ATOM 1027 O O . ASP A 1 126 ? 3.720 11.950 -5.590 1.00 76.50 126 ASP A O 1
ATOM 1031 N N . HIS A 1 127 ? 3.032 11.265 -3.562 1.00 71.44 127 HIS A N 1
ATOM 1032 C CA . HIS A 1 127 ? 4.318 11.531 -2.946 1.00 71.44 127 HIS A CA 1
ATOM 1033 C C . HIS A 1 127 ? 5.335 10.493 -3.447 1.00 71.44 127 HIS A C 1
ATOM 1035 O O . HIS A 1 127 ? 5.051 9.300 -3.354 1.00 71.44 127 HIS A O 1
ATOM 1041 N N . PRO A 1 128 ? 6.538 10.893 -3.888 1.00 64.75 128 PRO A N 1
ATOM 1042 C CA . PRO A 1 128 ? 7.509 9.969 -4.484 1.00 64.75 128 PRO A CA 1
ATOM 1043 C C . PRO A 1 128 ? 7.974 8.812 -3.577 1.00 64.75 128 PRO A C 1
ATOM 1045 O O . PRO A 1 128 ? 8.431 7.776 -4.051 1.00 64.75 128 PRO A O 1
ATOM 1048 N N . SER A 1 129 ? 7.858 8.964 -2.253 1.00 67.31 129 SER A N 1
ATOM 1049 C CA . SER A 1 129 ? 8.151 7.881 -1.302 1.00 67.31 129 SER A CA 1
ATOM 1050 C C . SER A 1 129 ? 7.046 6.819 -1.213 1.00 67.31 129 SER A C 1
ATOM 1052 O O . SER A 1 129 ? 7.278 5.754 -0.637 1.00 67.31 129 SER A O 1
ATOM 1054 N N . ASN A 1 130 ? 5.857 7.086 -1.761 1.00 76.44 130 ASN A N 1
ATOM 1055 C CA . ASN A 1 130 ? 4.787 6.106 -1.851 1.00 76.44 130 ASN A CA 1
ATOM 1056 C C . ASN A 1 130 ? 5.144 5.087 -2.942 1.00 76.44 130 ASN A C 1
ATOM 1058 O O . ASN A 1 130 ? 5.334 5.443 -4.097 1.00 76.44 130 ASN A O 1
ATOM 1062 N N . HIS A 1 131 ? 5.269 3.819 -2.569 1.00 75.69 131 HIS A N 1
ATOM 1063 C CA . HIS A 1 131 ? 5.669 2.738 -3.475 1.00 75.69 131 HIS A CA 1
ATOM 1064 C C . HIS A 1 131 ? 4.490 2.083 -4.197 1.00 75.69 131 HIS A C 1
ATOM 1066 O O . HIS A 1 131 ? 4.684 1.278 -5.099 1.00 75.69 131 HIS A O 1
ATOM 1072 N N . ILE A 1 132 ? 3.272 2.447 -3.807 1.00 85.69 132 ILE A N 1
ATOM 1073 C CA . ILE A 1 132 ? 2.025 1.853 -4.278 1.00 85.69 132 ILE A CA 1
ATOM 1074 C C . ILE A 1 132 ? 1.592 2.342 -5.679 1.00 85.69 132 ILE A C 1
ATOM 1076 O O . ILE A 1 132 ? 1.075 1.523 -6.437 1.00 85.69 132 ILE A O 1
ATOM 1080 N N . PRO A 1 133 ? 1.742 3.629 -6.066 1.00 87.62 133 PRO A N 1
ATOM 1081 C CA . PRO A 1 133 ? 1.259 4.121 -7.357 1.00 87.62 133 PRO A CA 1
ATOM 1082 C C . PRO A 1 133 ? 1.836 3.337 -8.535 1.00 87.62 133 PRO A C 1
ATOM 1084 O O . PRO A 1 133 ? 3.047 3.176 -8.646 1.00 87.62 133 PRO A O 1
ATOM 1087 N N . GLY A 1 134 ? 0.959 2.850 -9.411 1.00 89.31 134 GLY A N 1
ATOM 1088 C CA . GLY A 1 134 ? 1.281 2.010 -10.563 1.00 89.31 134 GLY A CA 1
ATOM 1089 C C . GLY A 1 134 ? 1.497 0.529 -10.259 1.00 89.31 134 GLY A C 1
ATOM 1090 O O . GLY A 1 134 ? 1.563 -0.255 -11.204 1.00 89.31 134 GLY A O 1
ATOM 1091 N N . ALA A 1 135 ? 1.582 0.132 -8.984 1.00 91.69 135 ALA A N 1
ATOM 1092 C CA . ALA A 1 135 ? 1.859 -1.249 -8.607 1.00 91.69 135 ALA A CA 1
ATOM 1093 C C . ALA A 1 135 ? 0.741 -2.160 -9.102 1.00 91.69 135 ALA A C 1
ATOM 1095 O O . ALA A 1 135 ? -0.441 -1.854 -8.908 1.00 91.69 135 ALA A O 1
ATOM 1096 N N . VAL A 1 136 ? 1.121 -3.270 -9.732 1.00 93.62 136 VAL A N 1
ATOM 1097 C CA . VAL A 1 136 ? 0.181 -4.275 -10.226 1.00 93.62 136 VAL A CA 1
ATOM 1098 C C . VAL A 1 136 ? -0.020 -5.348 -9.164 1.00 93.62 136 VAL A C 1
ATOM 1100 O O . VAL A 1 136 ? 0.932 -5.788 -8.521 1.00 93.62 136 VAL A O 1
ATOM 1103 N N . GLY A 1 137 ? -1.262 -5.776 -8.978 1.00 95.00 137 GLY A N 1
ATOM 1104 C CA . GLY A 1 137 ? -1.634 -6.680 -7.908 1.00 95.00 137 GLY A CA 1
ATOM 1105 C C . GLY A 1 137 ? -2.973 -7.377 -8.094 1.00 95.00 137 GLY A C 1
ATOM 1106 O O . GLY A 1 137 ? -3.622 -7.299 -9.143 1.00 95.00 137 GLY A O 1
ATOM 1107 N N . VAL A 1 138 ? -3.370 -8.061 -7.024 1.00 95.75 138 VAL A N 1
ATOM 1108 C CA . VAL A 1 138 ? -4.636 -8.793 -6.890 1.00 95.75 138 VAL A CA 1
ATOM 1109 C C . VAL A 1 138 ? -5.528 -8.065 -5.897 1.00 95.75 138 VAL A C 1
ATOM 1111 O O . VAL A 1 138 ? -5.076 -7.719 -4.808 1.00 95.75 138 VAL A O 1
ATOM 1114 N N . VAL A 1 139 ? -6.792 -7.835 -6.239 1.00 95.50 139 VAL A N 1
ATOM 1115 C CA . VAL A 1 139 ? -7.736 -7.163 -5.338 1.00 95.50 139 VAL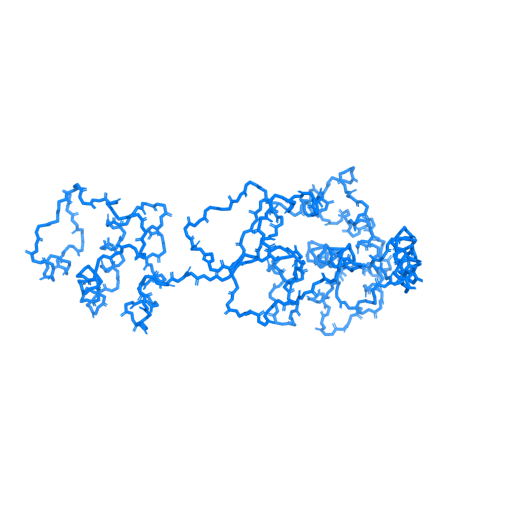 A CA 1
ATOM 1116 C C . VAL A 1 139 ? -8.443 -8.182 -4.454 1.00 95.50 139 VAL A C 1
ATOM 1118 O O . VAL A 1 139 ? -9.030 -9.144 -4.950 1.00 95.50 139 VAL A O 1
ATOM 1121 N N . LEU A 1 140 ? -8.421 -7.930 -3.145 1.00 94.31 140 LEU A N 1
ATOM 1122 C CA . LEU A 1 140 ? -9.234 -8.623 -2.152 1.00 94.31 140 LEU A CA 1
ATOM 1123 C C . LEU A 1 140 ? -10.349 -7.690 -1.685 1.00 94.31 140 LEU A C 1
ATOM 1125 O O . LEU A 1 140 ? -10.090 -6.556 -1.270 1.00 94.31 140 LEU A O 1
ATOM 1129 N N . ARG A 1 141 ? -11.591 -8.169 -1.754 1.00 92.19 141 ARG A N 1
ATOM 1130 C CA . ARG A 1 141 ? -12.771 -7.412 -1.327 1.00 92.19 141 ARG A CA 1
ATOM 1131 C C . ARG A 1 141 ? -13.055 -7.624 0.149 1.00 92.19 141 ARG A C 1
ATOM 1133 O O . ARG A 1 141 ? -12.927 -8.740 0.644 1.00 92.19 141 ARG A O 1
ATOM 1140 N N . ASN A 1 142 ? -13.537 -6.578 0.818 1.00 91.25 142 ASN A N 1
ATOM 1141 C CA . ASN A 1 142 ? -13.972 -6.640 2.221 1.00 91.25 142 ASN A CA 1
ATOM 1142 C C . ASN A 1 142 ? -12.897 -7.185 3.185 1.00 91.25 142 ASN A C 1
ATOM 1144 O O . ASN A 1 142 ? -13.203 -7.907 4.138 1.00 91.25 142 ASN A O 1
ATOM 1148 N N . THR A 1 143 ? -11.637 -6.832 2.943 1.00 92.25 143 THR A N 1
ATOM 1149 C CA . THR A 1 143 ? -10.497 -7.235 3.767 1.00 92.25 143 THR A CA 1
ATOM 1150 C C . THR A 1 143 ? -10.550 -6.532 5.117 1.00 92.25 143 THR A C 1
ATOM 1152 O O . THR A 1 143 ? -10.786 -5.325 5.218 1.00 92.25 143 THR A O 1
ATOM 1155 N N . ARG A 1 144 ? -10.298 -7.285 6.186 1.00 92.44 144 ARG A N 1
ATOM 1156 C CA . ARG A 1 144 ? -10.286 -6.760 7.554 1.00 92.44 144 ARG A CA 1
ATOM 1157 C C . ARG A 1 144 ? -8.892 -6.260 7.923 1.00 92.44 144 ARG A C 1
ATOM 1159 O O . ARG A 1 144 ? -7.896 -6.898 7.590 1.00 92.44 144 ARG A O 1
ATOM 1166 N N . TYR A 1 145 ? -8.802 -5.157 8.667 1.00 89.12 145 TYR A N 1
ATOM 1167 C CA . TYR A 1 145 ? -7.508 -4.559 9.038 1.00 89.12 145 TYR A CA 1
ATOM 1168 C C . TYR A 1 145 ? -6.610 -5.457 9.910 1.00 89.12 145 TYR A C 1
ATOM 1170 O O . TYR A 1 145 ? -5.419 -5.177 10.042 1.00 89.12 145 TYR A O 1
ATOM 1178 N N . TRP A 1 146 ? -7.179 -6.490 10.535 1.00 89.75 146 TRP A N 1
ATOM 1179 C CA . TRP A 1 146 ? -6.477 -7.446 11.395 1.00 89.75 146 TRP A CA 1
ATOM 1180 C C . TRP A 1 146 ? -6.078 -8.738 10.679 1.00 89.75 146 TRP A C 1
ATOM 1182 O O . TRP A 1 146 ? -5.452 -9.600 11.285 1.00 89.75 146 TRP A O 1
ATOM 1192 N N . GLU A 1 147 ? -6.434 -8.911 9.407 1.00 88.75 147 GLU A N 1
ATOM 1193 C CA . GLU A 1 147 ? -5.938 -10.058 8.658 1.00 88.75 147 GLU A CA 1
ATOM 1194 C C . GLU A 1 147 ? -4.465 -9.872 8.302 1.00 88.75 147 GLU A C 1
ATOM 1196 O O . GLU A 1 147 ? -4.055 -8.843 7.757 1.00 88.75 147 GLU A O 1
ATOM 1201 N N . HIS A 1 148 ? -3.671 -10.901 8.576 1.00 79.75 148 HIS A N 1
ATOM 1202 C CA . HIS A 1 148 ? -2.251 -10.890 8.268 1.00 79.75 148 HIS A CA 1
ATOM 1203 C C . HIS A 1 148 ? -2.002 -11.017 6.767 1.00 79.75 148 HIS A C 1
ATOM 1205 O O . HIS A 1 148 ? -2.672 -11.769 6.053 1.00 79.75 148 HIS A O 1
ATOM 1211 N N . SER A 1 149 ? -0.986 -10.301 6.295 1.00 80.00 149 SER A N 1
ATOM 1212 C CA . SER A 1 149 ? -0.444 -10.536 4.966 1.00 80.00 149 SER A CA 1
ATOM 1213 C C . SER A 1 149 ? 0.202 -11.919 4.886 1.00 80.00 149 SER A C 1
ATOM 1215 O O . SER A 1 149 ? 0.828 -12.382 5.840 1.00 80.00 149 SER A O 1
ATOM 1217 N N . GLN A 1 150 ? 0.068 -12.564 3.729 1.00 82.62 150 GLN A N 1
ATOM 1218 C CA . GLN A 1 150 ? 0.835 -13.765 3.411 1.00 82.62 150 GLN A CA 1
ATOM 1219 C C . GLN A 1 150 ? 2.325 -13.414 3.274 1.00 82.62 150 GLN A C 1
ATOM 1221 O O . GLN A 1 150 ? 2.688 -12.259 3.029 1.00 82.62 150 GLN A O 1
ATOM 1226 N N . GLN A 1 151 ? 3.195 -14.412 3.432 1.00 80.94 151 GLN A N 1
ATOM 1227 C CA . GLN A 1 151 ? 4.633 -14.218 3.270 1.00 80.94 151 GLN A CA 1
ATOM 1228 C C . GLN A 1 151 ? 4.930 -13.669 1.866 1.00 80.94 151 GLN A C 1
ATOM 1230 O O . GLN A 1 151 ? 4.372 -14.144 0.881 1.00 80.94 151 GLN A O 1
ATOM 1235 N N . HIS A 1 152 ? 5.806 -12.667 1.787 1.00 85.81 152 HIS A N 1
ATOM 1236 C CA . HIS A 1 152 ? 6.180 -11.982 0.544 1.00 85.81 152 HIS A CA 1
ATOM 1237 C C . HIS A 1 152 ? 5.060 -11.191 -0.154 1.00 85.81 152 HIS A C 1
ATOM 1239 O O . HIS A 1 152 ? 5.234 -10.789 -1.301 1.00 85.81 152 HIS A O 1
ATOM 1245 N N . ILE A 1 153 ? 3.942 -10.910 0.521 1.00 90.06 153 ILE A N 1
ATOM 1246 C CA . ILE A 1 153 ? 2.849 -10.098 -0.024 1.00 90.06 153 ILE A CA 1
ATOM 1247 C C . ILE A 1 153 ? 2.590 -8.905 0.895 1.00 90.06 153 ILE A C 1
ATOM 1249 O O . ILE A 1 153 ? 2.493 -9.038 2.112 1.00 90.06 153 ILE A O 1
ATOM 1253 N N . SER A 1 154 ? 2.447 -7.725 0.309 1.00 89.81 154 SER A N 1
ATOM 1254 C CA . SER A 1 154 ? 1.981 -6.519 0.984 1.00 89.81 154 SER A CA 1
ATOM 1255 C C . SER A 1 154 ? 0.512 -6.278 0.669 1.00 89.81 154 SER A C 1
ATOM 1257 O O . SER A 1 154 ? 0.104 -6.353 -0.488 1.00 89.81 154 SER A O 1
ATOM 1259 N N . ARG A 1 155 ? -0.278 -5.928 1.687 1.00 90.88 155 ARG A N 1
ATOM 1260 C CA . ARG A 1 155 ? -1.683 -5.528 1.536 1.00 90.88 155 ARG A CA 1
ATOM 1261 C C . ARG A 1 155 ? -1.806 -4.018 1.669 1.00 90.88 155 ARG A C 1
ATOM 1263 O O . ARG A 1 155 ? -1.515 -3.467 2.730 1.00 90.88 155 ARG A O 1
ATOM 1270 N N . PHE A 1 156 ? -2.301 -3.364 0.627 1.00 88.81 156 PHE A N 1
ATOM 1271 C CA . PHE A 1 156 ? -2.566 -1.930 0.636 1.00 88.81 156 PHE A CA 1
ATOM 1272 C C . PHE A 1 156 ? -4.060 -1.667 0.603 1.00 88.81 156 PHE A C 1
ATOM 1274 O O . PHE A 1 156 ? -4.729 -1.911 -0.398 1.00 88.81 156 PHE A O 1
ATOM 1281 N N . MET A 1 157 ? -4.578 -1.173 1.725 1.00 87.88 157 MET A N 1
ATOM 1282 C CA . MET A 1 157 ? -5.959 -0.714 1.828 1.00 87.88 157 MET A CA 1
ATOM 1283 C C . MET A 1 157 ? -6.099 0.590 1.049 1.00 87.88 157 MET A C 1
ATOM 1285 O O . MET A 1 157 ? -5.380 1.552 1.326 1.00 87.88 157 MET A O 1
ATOM 1289 N N . PHE A 1 158 ? -7.030 0.638 0.103 1.00 82.69 158 PHE A N 1
ATOM 1290 C CA . PHE A 1 158 ? -7.330 1.852 -0.649 1.00 82.69 158 PHE A CA 1
ATOM 1291 C C . PHE A 1 158 ? -8.706 2.389 -0.264 1.00 82.69 158 PHE A C 1
ATOM 1293 O O . PHE A 1 158 ? -9.613 1.656 0.127 1.00 82.69 158 PHE A O 1
ATOM 1300 N N . SER A 1 159 ? -8.847 3.710 -0.330 1.00 70.62 159 SER A N 1
ATOM 1301 C CA . SER A 1 159 ? -10.049 4.391 0.156 1.00 70.62 159 SER A CA 1
ATOM 1302 C C . SER A 1 159 ? -11.158 4.460 -0.891 1.00 70.62 159 SER A C 1
ATOM 1304 O O . SER A 1 159 ? -12.315 4.653 -0.525 1.00 70.62 159 SER A O 1
ATOM 1306 N N . ARG A 1 160 ? -10.825 4.364 -2.186 1.00 80.69 160 ARG A N 1
ATOM 1307 C CA . ARG A 1 160 ? -11.790 4.493 -3.285 1.00 80.69 160 ARG A CA 1
ATOM 1308 C C . ARG A 1 160 ? -11.535 3.441 -4.365 1.00 80.69 160 ARG A C 1
ATOM 1310 O O . ARG A 1 160 ? -10.406 3.355 -4.839 1.00 80.69 160 ARG A O 1
ATOM 1317 N N . PRO A 1 161 ? -12.563 2.703 -4.819 1.00 78.38 161 PRO A N 1
ATOM 1318 C CA . PRO A 1 161 ? -12.428 1.766 -5.937 1.00 78.38 161 PRO A CA 1
ATOM 1319 C C . PRO A 1 161 ? -11.883 2.413 -7.217 1.00 78.38 161 PRO A C 1
ATOM 1321 O O . PRO A 1 161 ? -11.133 1.782 -7.955 1.00 78.38 161 PRO A O 1
ATOM 1324 N N . ASP A 1 162 ? -12.194 3.694 -7.440 1.00 86.25 162 ASP A N 1
ATOM 1325 C CA . ASP A 1 162 ? -11.738 4.458 -8.607 1.00 86.25 162 ASP A CA 1
ATOM 1326 C C . ASP A 1 162 ? -10.222 4.691 -8.646 1.00 86.25 162 ASP A C 1
ATOM 1328 O O . ASP A 1 162 ? -9.698 5.101 -9.685 1.00 86.25 162 ASP A O 1
ATOM 1332 N N . ASP A 1 163 ? -9.513 4.426 -7.544 1.00 87.38 163 ASP A N 1
ATOM 1333 C CA . ASP A 1 163 ? -8.052 4.482 -7.485 1.00 87.38 163 ASP A CA 1
ATOM 1334 C C . ASP A 1 163 ? -7.396 3.292 -8.200 1.00 87.38 163 ASP A C 1
ATOM 1336 O O . ASP A 1 163 ? -6.190 3.321 -8.438 1.00 87.38 163 ASP A O 1
ATOM 1340 N N . LEU A 1 164 ? -8.173 2.274 -8.581 1.00 92.38 164 LEU A N 1
ATOM 1341 C CA . LEU A 1 164 ? -7.698 1.116 -9.324 1.00 92.38 164 LEU A CA 1
ATOM 1342 C C . LEU A 1 164 ? -8.132 1.147 -10.789 1.00 92.38 164 LEU A C 1
ATOM 1344 O O . LEU A 1 164 ? -9.175 1.690 -11.162 1.00 92.38 164 LEU A O 1
ATOM 1348 N N . GLU A 1 165 ? -7.332 0.512 -11.636 1.00 94.25 165 GLU A N 1
ATOM 1349 C CA . GLU A 1 165 ? -7.699 0.179 -13.009 1.00 94.25 165 GLU A CA 1
ATOM 1350 C C . GLU A 1 165 ? -7.370 -1.278 -13.322 1.00 94.25 165 GLU A C 1
ATOM 1352 O O . GLU A 1 165 ? -6.350 -1.808 -12.877 1.00 94.25 165 GLU A O 1
ATOM 1357 N N . ALA A 1 166 ? -8.247 -1.923 -14.091 1.00 95.69 166 ALA A N 1
ATOM 1358 C CA . ALA A 1 166 ? -8.019 -3.278 -14.565 1.00 95.69 166 ALA A CA 1
ATOM 1359 C C . ALA A 1 166 ? -6.879 -3.297 -15.595 1.00 95.69 166 ALA A C 1
ATOM 1361 O O . ALA A 1 166 ? -6.843 -2.483 -16.521 1.00 95.69 166 ALA A O 1
ATOM 1362 N N . VAL A 1 167 ? -5.973 -4.259 -15.451 1.00 95.06 167 VAL A N 1
ATOM 1363 C CA . VAL A 1 167 ? -4.836 -4.485 -16.343 1.00 95.06 167 VAL A CA 1
ATOM 1364 C C . VAL A 1 167 ? -5.119 -5.737 -17.173 1.00 95.06 167 VAL A C 1
ATOM 1366 O O . VAL A 1 167 ? -5.161 -6.840 -16.625 1.00 95.06 167 VAL A O 1
ATOM 1369 N N . PRO A 1 168 ? -5.320 -5.611 -18.497 1.00 93.81 168 PRO A N 1
ATOM 1370 C CA . PRO A 1 168 ? -5.437 -6.773 -19.369 1.00 93.81 168 PRO A CA 1
ATOM 1371 C C . PRO A 1 168 ? -4.165 -7.620 -19.311 1.00 93.81 168 PRO A C 1
ATOM 1373 O O . PRO A 1 168 ? -3.071 -7.060 -19.309 1.00 93.81 168 PRO A O 1
ATOM 1376 N N . ILE A 1 169 ? -4.293 -8.948 -19.374 1.00 90.50 169 ILE A N 1
ATOM 1377 C CA . ILE A 1 169 ? -3.144 -9.871 -19.297 1.00 90.50 169 ILE A CA 1
ATOM 1378 C C . ILE A 1 169 ? -2.036 -9.533 -20.310 1.00 90.50 169 ILE A C 1
ATOM 1380 O O . ILE A 1 169 ? -0.863 -9.501 -19.964 1.00 90.50 169 ILE A O 1
ATOM 1384 N N . ARG A 1 170 ? -2.411 -9.131 -21.533 1.00 89.94 170 ARG A N 1
ATOM 1385 C CA . ARG A 1 170 ? -1.481 -8.695 -22.594 1.00 89.94 170 ARG A CA 1
ATOM 1386 C C . ARG A 1 170 ? -0.661 -7.434 -22.267 1.00 89.94 170 ARG A C 1
ATOM 1388 O O . ARG A 1 170 ? 0.252 -7.101 -23.006 1.00 89.94 170 ARG A O 1
ATOM 1395 N N . ARG A 1 171 ? -1.030 -6.689 -21.219 1.00 92.31 171 ARG A N 1
ATOM 1396 C CA . ARG A 1 171 ? -0.339 -5.482 -20.723 1.00 92.31 171 ARG A CA 1
ATOM 1397 C C . ARG A 1 171 ? 0.220 -5.671 -19.312 1.00 92.31 171 ARG A C 1
ATOM 1399 O O . ARG A 1 171 ? 0.601 -4.693 -18.669 1.00 92.31 171 ARG A O 1
ATOM 1406 N N . LEU A 1 172 ? 0.208 -6.898 -18.792 1.00 91.94 172 LEU A N 1
ATOM 1407 C CA . LEU A 1 172 ? 0.659 -7.173 -17.435 1.00 91.94 172 LEU A CA 1
ATOM 1408 C C . LEU A 1 172 ? 2.158 -6.902 -17.295 1.00 91.94 172 LEU A C 1
ATOM 1410 O O . LEU A 1 172 ? 2.544 -6.060 -16.487 1.00 91.94 172 LEU A O 1
ATOM 1414 N N . ALA A 1 173 ? 2.975 -7.532 -18.143 1.00 92.44 173 ALA A N 1
ATOM 1415 C CA . ALA A 1 173 ? 4.429 -7.389 -18.119 1.00 92.44 173 ALA A CA 1
ATOM 1416 C C . ALA A 1 173 ? 4.871 -5.925 -18.275 1.00 92.44 173 ALA A C 1
ATOM 1418 O O . ALA A 1 173 ? 5.641 -5.404 -17.470 1.00 92.44 173 ALA A O 1
ATOM 1419 N N . SER A 1 174 ? 4.317 -5.211 -19.255 1.00 94.44 174 SER A N 1
ATOM 1420 C CA . SER A 1 174 ? 4.597 -3.787 -19.451 1.00 94.44 174 SER A CA 1
ATOM 1421 C C . SER A 1 174 ? 4.141 -2.928 -18.266 1.00 94.44 174 SER A C 1
ATOM 1423 O O . SER A 1 174 ? 4.872 -2.029 -17.857 1.00 94.44 174 SER A O 1
ATOM 1425 N N . SER A 1 175 ? 2.990 -3.217 -17.648 1.00 93.94 175 SER A N 1
ATOM 1426 C CA . SER A 1 175 ? 2.533 -2.497 -16.448 1.00 93.94 175 SER A CA 1
ATOM 1427 C C . SER A 1 175 ? 3.454 -2.720 -15.244 1.00 93.94 175 SER A C 1
ATOM 1429 O O . SER A 1 175 ? 3.753 -1.760 -14.535 1.00 93.94 175 SER A O 1
ATOM 1431 N N . ILE A 1 176 ? 3.953 -3.945 -15.046 1.00 93.25 176 ILE A N 1
ATOM 1432 C CA . ILE A 1 176 ? 4.954 -4.259 -14.015 1.00 93.25 176 ILE A CA 1
ATOM 1433 C C . ILE A 1 176 ? 6.241 -3.470 -14.282 1.00 93.25 176 ILE A C 1
ATOM 1435 O O . ILE A 1 176 ? 6.733 -2.771 -13.399 1.00 93.25 176 ILE A O 1
ATOM 1439 N N . ARG A 1 177 ? 6.751 -3.489 -15.518 1.00 94.44 177 ARG A N 1
ATOM 1440 C CA . ARG A 1 177 ? 7.976 -2.765 -15.901 1.00 94.44 177 ARG A CA 1
ATOM 1441 C C . ARG A 1 177 ? 7.844 -1.251 -15.749 1.00 94.44 177 ARG A C 1
ATOM 1443 O O . ARG A 1 177 ? 8.794 -0.598 -15.331 1.00 94.44 177 ARG A O 1
ATOM 1450 N N . ARG A 1 178 ? 6.675 -0.675 -16.042 1.00 94.19 178 ARG A N 1
ATOM 1451 C CA . ARG A 1 178 ? 6.392 0.751 -15.793 1.00 94.19 178 ARG A CA 1
ATOM 1452 C C . ARG A 1 178 ? 6.486 1.097 -14.317 1.00 94.19 178 ARG A C 1
ATOM 1454 O O . ARG A 1 178 ? 7.095 2.099 -13.950 1.00 94.19 178 ARG A O 1
ATOM 1461 N N . TRP A 1 179 ? 5.924 0.242 -13.472 1.00 92.94 179 TRP A N 1
ATOM 1462 C CA . TRP A 1 179 ? 6.034 0.399 -12.034 1.00 92.94 179 TRP A CA 1
ATOM 1463 C C . TRP A 1 179 ? 7.490 0.251 -11.554 1.00 92.94 179 TRP A C 1
ATOM 1465 O O . TRP A 1 179 ? 7.969 1.120 -10.829 1.00 92.94 179 TRP A O 1
ATOM 1475 N N . ILE A 1 180 ? 8.249 -0.739 -12.043 1.00 92.69 180 ILE A N 1
ATOM 1476 C CA . ILE A 1 180 ? 9.688 -0.873 -11.739 1.00 92.69 180 ILE A CA 1
ATOM 1477 C C . ILE A 1 180 ? 10.460 0.384 -12.168 1.00 92.69 180 ILE A C 1
ATOM 1479 O O . ILE A 1 180 ? 11.252 0.918 -11.393 1.00 92.69 180 ILE A O 1
ATOM 1483 N N . ALA A 1 181 ? 10.204 0.911 -13.369 1.00 93.38 181 ALA A N 1
ATOM 1484 C CA . ALA A 1 181 ? 10.814 2.149 -13.849 1.00 93.38 181 ALA A CA 1
ATOM 1485 C C . ALA A 1 181 ? 10.477 3.343 -12.945 1.00 93.38 181 ALA A C 1
ATOM 1487 O O . ALA A 1 181 ? 11.352 4.144 -12.627 1.00 93.38 181 ALA A O 1
ATOM 1488 N N . HIS A 1 182 ? 9.239 3.438 -12.465 1.00 91.06 182 HIS A N 1
ATOM 1489 C CA . HIS A 1 182 ? 8.858 4.464 -11.501 1.00 91.06 182 HIS A CA 1
ATOM 1490 C C . HIS A 1 182 ? 9.668 4.370 -10.200 1.00 91.06 182 HIS A C 1
ATOM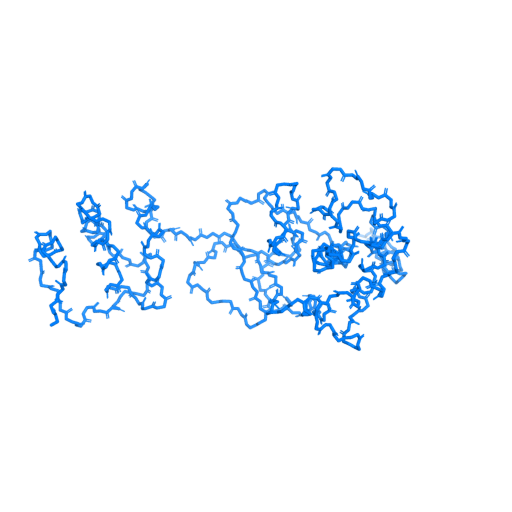 1492 O O . HIS A 1 182 ? 10.178 5.377 -9.700 1.00 91.06 182 HIS A O 1
ATOM 1498 N N . ARG A 1 183 ? 9.868 3.153 -9.678 1.00 89.81 183 ARG A N 1
ATOM 1499 C CA . ARG A 1 183 ? 10.703 2.922 -8.489 1.00 89.81 183 ARG A CA 1
ATOM 1500 C C . ARG A 1 183 ? 12.171 3.258 -8.733 1.00 89.81 183 ARG A C 1
ATOM 1502 O O . ARG A 1 183 ? 12.774 3.955 -7.917 1.00 89.81 183 ARG A O 1
ATOM 1509 N N . LEU A 1 184 ? 12.722 2.839 -9.871 1.00 91.44 184 LEU A N 1
ATOM 1510 C CA . LEU A 1 184 ? 14.084 3.173 -10.287 1.00 91.44 184 LEU A CA 1
ATOM 1511 C C . LEU A 1 184 ? 14.293 4.687 -10.361 1.00 91.44 184 LEU A C 1
ATOM 1513 O O . LEU A 1 184 ? 15.290 5.190 -9.850 1.00 91.44 184 LEU A O 1
ATOM 1517 N N . ALA A 1 185 ? 13.340 5.430 -10.925 1.00 89.81 185 ALA A N 1
ATOM 1518 C CA . ALA A 1 185 ? 13.434 6.883 -11.019 1.00 89.81 185 ALA A CA 1
ATOM 1519 C C . ALA A 1 185 ? 13.492 7.572 -9.648 1.00 89.81 185 ALA A C 1
ATOM 1521 O O . ALA A 1 185 ? 14.160 8.598 -9.478 1.00 89.81 185 ALA A O 1
ATOM 1522 N N . TRP A 1 186 ? 12.804 6.997 -8.661 1.00 87.56 186 TRP A N 1
ATOM 1523 C CA . TRP A 1 186 ? 12.860 7.459 -7.283 1.00 87.56 186 TRP A CA 1
ATOM 1524 C C . TRP A 1 186 ? 14.192 7.116 -6.609 1.00 87.56 186 TRP A C 1
ATOM 1526 O O . TRP A 1 186 ? 14.842 8.000 -6.050 1.00 87.56 186 TRP A O 1
ATOM 1536 N N . TRP A 1 187 ? 14.634 5.861 -6.675 1.00 89.19 187 TRP A N 1
ATOM 1537 C CA . TRP A 1 187 ? 15.870 5.434 -6.010 1.00 89.19 187 TRP A CA 1
ATOM 1538 C C . TRP A 1 187 ? 17.119 6.057 -6.625 1.00 89.19 187 TRP A C 1
ATOM 1540 O O . TRP A 1 187 ? 18.016 6.478 -5.899 1.00 89.19 187 TRP A O 1
ATOM 1550 N N . ALA A 1 188 ? 17.134 6.222 -7.945 1.00 89.88 188 ALA A N 1
ATOM 1551 C CA . ALA A 1 188 ? 18.208 6.879 -8.675 1.00 89.88 188 ALA A CA 1
ATOM 1552 C C . ALA A 1 188 ? 17.986 8.397 -8.830 1.00 89.88 188 ALA A C 1
ATOM 1554 O O . ALA A 1 188 ? 18.637 9.022 -9.663 1.00 89.88 188 ALA A O 1
ATOM 1555 N N . THR A 1 189 ? 17.086 9.039 -8.063 1.00 87.06 189 THR A N 1
ATOM 1556 C CA . THR A 1 189 ? 16.710 10.447 -8.324 1.00 87.06 189 THR A CA 1
ATOM 1557 C C . THR A 1 189 ? 17.896 11.415 -8.250 1.00 87.06 189 THR A C 1
ATOM 1559 O O . THR A 1 189 ? 17.943 12.384 -9.004 1.00 87.06 189 THR A O 1
ATOM 1562 N N . GLY A 1 190 ? 18.867 11.162 -7.361 1.00 86.81 190 GLY A N 1
ATOM 1563 C CA . GLY A 1 190 ? 20.095 11.960 -7.270 1.00 86.81 190 GLY A CA 1
ATOM 1564 C C . GLY A 1 190 ? 20.910 11.871 -8.560 1.00 86.81 190 GLY A C 1
ATOM 1565 O O . GLY A 1 190 ? 21.187 12.889 -9.191 1.00 86.81 190 GLY A O 1
ATOM 1566 N N . PHE A 1 191 ? 21.168 10.642 -9.010 1.00 89.38 191 PHE A N 1
ATOM 1567 C CA . PHE A 1 191 ? 21.841 10.366 -10.275 1.00 89.38 191 PHE A CA 1
ATOM 1568 C C . PHE A 1 191 ? 21.094 10.970 -11.471 1.00 89.38 191 PHE A C 1
ATOM 1570 O O . PHE A 1 191 ? 21.696 11.672 -12.274 1.00 89.38 191 PHE A O 1
ATOM 1577 N N . LEU A 1 192 ? 19.774 10.787 -11.569 1.00 86.81 192 LEU A N 1
ATOM 1578 C CA . LEU A 1 192 ? 18.973 11.292 -12.690 1.00 86.81 192 LEU A CA 1
ATOM 1579 C C . LEU A 1 192 ? 18.926 12.825 -12.768 1.00 86.81 192 LEU A C 1
ATOM 1581 O O . LEU A 1 192 ? 18.831 13.384 -13.861 1.00 86.81 192 LEU A O 1
ATOM 1585 N N . LYS A 1 193 ? 19.007 13.524 -11.629 1.00 81.81 193 LYS A N 1
ATOM 1586 C CA . LYS A 1 193 ? 19.118 14.992 -11.604 1.00 81.81 193 LYS A CA 1
ATOM 1587 C C . LYS A 1 193 ? 20.467 15.460 -12.149 1.00 81.81 193 LYS A C 1
ATOM 1589 O O . LYS A 1 193 ? 20.519 16.452 -12.879 1.00 81.81 193 LYS A O 1
ATOM 1594 N N . GLU A 1 194 ? 21.537 14.746 -11.808 1.00 81.62 194 GLU A N 1
ATOM 1595 C CA . GLU A 1 194 ? 22.915 15.103 -12.153 1.00 81.62 194 GLU A CA 1
ATOM 1596 C C . GLU A 1 194 ? 23.357 14.608 -13.531 1.00 81.62 194 GLU A C 1
ATOM 1598 O O . GLU A 1 194 ? 24.203 15.249 -14.155 1.00 81.62 194 GLU A O 1
ATOM 1603 N N . ALA A 1 195 ? 22.778 13.516 -14.034 1.00 71.25 195 ALA A N 1
ATOM 1604 C CA . ALA A 1 195 ? 23.118 12.909 -15.312 1.00 71.25 195 ALA A CA 1
ATOM 1605 C C . ALA A 1 195 ? 22.974 13.945 -16.437 1.00 71.25 195 ALA A C 1
ATOM 1607 O O . ALA A 1 195 ? 21.875 14.311 -16.853 1.00 71.25 195 ALA A O 1
ATOM 1608 N N . ARG A 1 196 ? 24.092 14.499 -16.917 1.00 59.81 196 ARG A N 1
ATOM 1609 C CA . ARG A 1 196 ? 24.107 15.552 -17.953 1.00 59.81 196 ARG A CA 1
ATOM 1610 C C . ARG A 1 196 ? 23.862 15.007 -19.366 1.00 59.81 196 ARG A C 1
ATOM 1612 O O . ARG A 1 196 ? 23.615 15.797 -20.270 1.00 59.81 196 ARG A O 1
ATOM 1619 N N . PHE A 1 197 ? 23.884 13.686 -19.541 1.00 62.97 197 PHE A N 1
ATOM 1620 C CA . PHE A 1 197 ? 23.825 12.996 -20.833 1.00 62.97 197 PHE A CA 1
ATOM 1621 C C . PHE A 1 197 ? 22.861 11.803 -20.799 1.00 62.97 197 PHE A C 1
ATOM 1623 O O . PHE A 1 197 ? 22.264 11.523 -19.760 1.00 62.97 197 PHE A O 1
ATOM 1630 N N . ALA A 1 198 ? 22.694 11.144 -21.951 1.00 73.75 198 ALA A N 1
ATOM 1631 C CA . ALA A 1 198 ? 21.865 9.957 -22.151 1.00 73.75 198 ALA A CA 1
ATOM 1632 C C . ALA A 1 198 ? 22.335 8.790 -21.264 1.00 73.75 198 ALA A C 1
ATOM 1634 O O . ALA A 1 198 ? 23.126 7.960 -21.704 1.00 73.75 198 ALA A O 1
ATOM 1635 N N . ALA A 1 199 ? 21.864 8.762 -20.015 1.00 84.56 199 ALA A N 1
ATOM 1636 C CA . ALA A 1 199 ? 22.083 7.648 -19.106 1.00 84.56 199 ALA A CA 1
ATOM 1637 C C . ALA A 1 199 ? 21.546 6.362 -19.739 1.00 84.56 199 ALA A C 1
ATOM 1639 O O . ALA A 1 199 ? 20.462 6.349 -20.321 1.00 84.56 199 ALA A O 1
ATOM 1640 N N . THR A 1 200 ? 22.308 5.289 -19.625 1.00 92.56 200 THR A N 1
ATOM 1641 C CA . THR A 1 200 ? 21.891 3.946 -20.014 1.00 92.56 200 THR A CA 1
ATOM 1642 C C . THR A 1 200 ? 21.042 3.312 -18.911 1.00 92.56 200 THR A C 1
ATOM 1644 O O . THR A 1 200 ? 21.085 3.730 -17.754 1.00 92.56 200 THR A O 1
ATOM 1647 N N . GLY A 1 201 ? 20.267 2.277 -19.252 1.00 92.56 201 GLY A N 1
ATOM 1648 C CA . GLY A 1 201 ? 19.493 1.534 -18.252 1.00 92.56 201 GLY A CA 1
ATOM 1649 C C . GLY A 1 201 ? 20.376 0.924 -17.156 1.00 92.56 201 GLY A C 1
ATOM 1650 O O . GLY A 1 201 ? 20.046 1.031 -15.979 1.00 92.56 201 GLY A O 1
ATOM 1651 N N . ASP A 1 202 ? 21.532 0.362 -17.522 1.00 94.62 202 ASP A N 1
ATOM 1652 C CA . ASP A 1 202 ? 22.461 -0.237 -16.557 1.00 94.62 202 ASP A CA 1
ATOM 1653 C C . ASP A 1 202 ? 23.074 0.805 -15.610 1.00 94.62 202 ASP A C 1
ATOM 1655 O O . ASP A 1 202 ? 23.214 0.529 -14.422 1.00 94.62 202 ASP A O 1
ATOM 1659 N N . GLU A 1 203 ? 23.381 2.017 -16.090 1.00 94.12 203 GLU A N 1
ATOM 1660 C CA . GLU A 1 203 ? 23.841 3.113 -15.223 1.00 94.12 203 GLU A CA 1
ATOM 1661 C C . GLU A 1 203 ? 22.760 3.544 -14.225 1.00 94.12 203 GLU A C 1
ATOM 1663 O O . GLU A 1 203 ? 23.066 3.817 -13.065 1.00 94.12 203 GLU A O 1
ATOM 1668 N N . ILE A 1 204 ? 21.490 3.569 -14.648 1.00 94.06 204 ILE A N 1
ATOM 1669 C CA . ILE A 1 204 ? 20.365 3.875 -13.754 1.00 94.06 204 ILE A CA 1
ATOM 1670 C C . ILE A 1 204 ? 20.224 2.800 -12.675 1.00 94.06 204 ILE A C 1
ATOM 1672 O O . ILE A 1 204 ? 20.041 3.136 -11.506 1.00 94.06 204 ILE A O 1
ATOM 1676 N N . ILE A 1 205 ? 20.319 1.521 -13.048 1.00 94.38 205 ILE A N 1
ATOM 1677 C CA . ILE A 1 205 ? 20.248 0.413 -12.090 1.00 94.38 205 ILE A CA 1
ATOM 1678 C C . ILE A 1 205 ? 21.427 0.489 -11.119 1.00 94.38 205 ILE A C 1
ATOM 1680 O O . ILE A 1 205 ? 21.209 0.451 -9.914 1.00 94.38 205 ILE A O 1
ATOM 1684 N N . ALA A 1 206 ? 22.653 0.665 -11.619 1.00 93.56 206 ALA A N 1
ATOM 1685 C CA . ALA A 1 206 ? 23.865 0.747 -10.803 1.00 93.56 206 ALA A CA 1
ATOM 1686 C C . ALA A 1 206 ? 23.873 1.942 -9.830 1.00 93.56 206 ALA A C 1
ATOM 1688 O O . ALA A 1 206 ? 24.594 1.919 -8.833 1.00 93.56 206 ALA A O 1
ATOM 1689 N N . ALA A 1 207 ? 23.073 2.979 -10.097 1.00 92.38 207 ALA A N 1
ATOM 1690 C CA . ALA A 1 207 ? 22.884 4.110 -9.194 1.00 92.38 207 ALA A CA 1
ATOM 1691 C C . ALA A 1 207 ? 21.946 3.809 -8.007 1.00 92.38 207 ALA A C 1
ATOM 1693 O O . ALA A 1 207 ? 21.865 4.623 -7.083 1.00 92.38 207 ALA A O 1
ATOM 1694 N N . VAL A 1 208 ? 21.233 2.675 -8.010 1.00 91.38 208 VAL A N 1
ATOM 1695 C CA . VAL A 1 208 ? 20.400 2.240 -6.882 1.00 91.38 208 VAL A CA 1
ATOM 1696 C C . VAL A 1 208 ? 21.301 1.731 -5.748 1.00 91.38 208 VAL A C 1
ATOM 1698 O O . VAL A 1 208 ? 22.120 0.837 -5.974 1.00 91.38 208 VAL A O 1
ATOM 1701 N N . PRO A 1 209 ? 21.160 2.255 -4.517 1.00 88.50 209 PRO A N 1
ATOM 1702 C CA . PRO A 1 209 ? 21.927 1.783 -3.370 1.00 88.50 209 PRO A CA 1
ATOM 1703 C C . PRO A 1 209 ? 21.823 0.267 -3.167 1.00 88.50 209 PRO A C 1
ATOM 1705 O O . PRO A 1 209 ? 20.734 -0.300 -3.217 1.00 88.50 209 PRO A O 1
ATOM 1708 N N . GLU A 1 210 ? 22.967 -0.368 -2.893 1.00 88.00 210 GLU A N 1
ATOM 1709 C CA . GLU A 1 210 ? 23.078 -1.788 -2.513 1.00 88.00 210 GLU A CA 1
ATOM 1710 C C . GLU A 1 210 ? 22.622 -2.796 -3.584 1.00 88.00 210 GLU A C 1
ATOM 1712 O O . GLU A 1 210 ? 22.517 -3.990 -3.302 1.00 88.00 210 GLU A O 1
ATOM 1717 N N . VAL A 1 211 ? 22.381 -2.349 -4.822 1.00 91.00 211 VAL A N 1
ATOM 1718 C CA . VAL A 1 211 ? 21.945 -3.227 -5.913 1.00 91.00 211 VAL A CA 1
ATOM 1719 C C . VAL A 1 211 ? 22.969 -4.322 -6.214 1.00 91.00 211 VAL A C 1
ATOM 1721 O O . VAL A 1 211 ? 24.168 -4.070 -6.344 1.00 91.00 211 VAL A O 1
ATOM 1724 N N . ASN A 1 212 ? 22.487 -5.555 -6.374 1.00 89.81 212 ASN A N 1
ATOM 1725 C CA . ASN A 1 212 ? 23.282 -6.650 -6.909 1.00 89.81 212 ASN A CA 1
ATOM 1726 C C . ASN A 1 212 ? 22.953 -6.838 -8.395 1.00 89.81 212 ASN A C 1
ATOM 1728 O O . ASN A 1 212 ? 21.927 -7.423 -8.736 1.00 89.81 212 ASN A O 1
ATOM 1732 N N . MET A 1 213 ? 23.850 -6.380 -9.271 1.00 90.56 213 MET A N 1
ATOM 1733 C CA . MET A 1 213 ? 23.680 -6.445 -10.729 1.00 90.56 213 MET A CA 1
ATOM 1734 C C . MET A 1 213 ? 23.477 -7.867 -11.279 1.00 90.56 213 MET A C 1
ATOM 1736 O O . MET A 1 213 ? 22.905 -8.013 -12.359 1.00 90.56 213 MET A O 1
ATOM 1740 N N . GLU A 1 214 ? 23.917 -8.906 -10.561 1.00 89.38 214 GLU A N 1
ATOM 1741 C CA . GLU A 1 214 ? 23.754 -10.312 -10.963 1.00 89.38 214 GLU A CA 1
ATOM 1742 C C . GLU A 1 214 ? 22.333 -10.837 -10.726 1.00 89.38 214 GLU A C 1
ATOM 1744 O O . GLU A 1 214 ? 21.931 -11.818 -11.344 1.00 89.38 214 GLU A O 1
ATOM 1749 N N . ARG A 1 215 ? 21.566 -10.191 -9.839 1.00 89.19 215 ARG A N 1
ATOM 1750 C CA . ARG A 1 215 ? 20.203 -10.605 -9.465 1.00 89.19 215 ARG A CA 1
ATOM 1751 C C . ARG A 1 215 ? 19.107 -9.800 -10.163 1.00 89.19 215 ARG A C 1
ATOM 1753 O O . ARG A 1 215 ? 17.930 -10.095 -9.992 1.00 89.19 215 ARG A O 1
ATOM 1760 N N . VAL A 1 216 ? 19.491 -8.792 -10.943 1.00 90.56 216 VAL A N 1
ATOM 1761 C CA . VAL A 1 216 ? 18.564 -7.930 -11.683 1.00 90.56 216 VAL A CA 1
ATOM 1762 C C . VAL A 1 216 ? 17.868 -8.736 -12.779 1.00 90.56 216 VAL A C 1
ATOM 1764 O O . VAL A 1 216 ? 18.533 -9.284 -13.660 1.00 90.56 216 VAL A O 1
ATOM 1767 N N . THR A 1 217 ? 16.536 -8.759 -12.744 1.00 91.69 217 THR A N 1
ATOM 1768 C CA . THR A 1 217 ? 15.699 -9.458 -13.730 1.00 91.69 217 THR A CA 1
ATOM 1769 C C . THR A 1 217 ? 15.690 -8.763 -15.092 1.00 91.69 217 THR A C 1
ATOM 1771 O O . THR A 1 217 ? 15.978 -7.568 -15.217 1.00 91.69 217 THR A O 1
ATOM 1774 N N . ASP A 1 218 ? 15.287 -9.495 -16.132 1.00 92.62 218 ASP A N 1
ATOM 1775 C CA . ASP A 1 218 ? 15.104 -8.932 -17.475 1.00 92.62 218 ASP A CA 1
ATOM 1776 C C . ASP A 1 218 ? 14.048 -7.818 -17.493 1.00 92.62 218 ASP A C 1
ATOM 1778 O O . ASP A 1 218 ? 14.241 -6.792 -18.148 1.00 92.62 218 ASP A O 1
ATOM 1782 N N . ASP A 1 219 ? 12.971 -7.957 -16.713 1.00 92.44 219 ASP A N 1
ATOM 1783 C CA . ASP A 1 219 ? 11.949 -6.916 -16.577 1.00 92.44 219 ASP A CA 1
ATOM 1784 C C . ASP A 1 219 ? 12.534 -5.620 -16.008 1.00 92.44 219 ASP A C 1
ATOM 1786 O O . ASP A 1 219 ? 12.243 -4.537 -16.519 1.00 92.44 219 ASP A O 1
ATOM 1790 N N . ALA A 1 220 ? 13.409 -5.712 -15.004 1.00 93.50 220 ALA A N 1
ATOM 1791 C CA . ALA A 1 220 ? 14.091 -4.547 -14.454 1.00 93.50 220 ALA A CA 1
ATOM 1792 C C . ALA A 1 220 ? 15.035 -3.886 -15.472 1.00 93.50 220 ALA A C 1
ATOM 1794 O O . ALA A 1 220 ? 15.091 -2.656 -15.547 1.00 93.50 220 ALA A O 1
ATOM 1795 N N . ARG A 1 221 ? 15.722 -4.672 -16.312 1.00 95.38 221 ARG A N 1
ATOM 1796 C CA . ARG A 1 221 ? 16.571 -4.142 -17.395 1.00 95.38 221 ARG A CA 1
ATOM 1797 C C . ARG A 1 221 ? 15.756 -3.432 -18.471 1.00 95.38 221 ARG A C 1
ATOM 1799 O O . ARG A 1 221 ? 16.114 -2.323 -18.871 1.00 95.38 221 ARG A O 1
ATOM 1806 N N . ILE A 1 222 ? 14.642 -4.024 -18.905 1.00 95.56 222 ILE A N 1
ATOM 1807 C CA . ILE A 1 222 ? 13.723 -3.404 -19.872 1.00 95.56 222 ILE A CA 1
ATOM 1808 C C . ILE A 1 222 ? 13.146 -2.110 -19.287 1.00 95.56 222 ILE A C 1
ATOM 1810 O O . ILE A 1 222 ? 13.176 -1.068 -19.942 1.00 95.56 222 ILE A O 1
ATOM 1814 N N . ALA A 1 223 ? 12.687 -2.146 -18.034 1.00 95.56 223 ALA A N 1
ATOM 1815 C CA . ALA A 1 223 ? 12.176 -0.981 -17.320 1.00 95.56 223 ALA A CA 1
ATOM 1816 C C . ALA A 1 223 ? 13.209 0.154 -17.242 1.00 95.56 223 ALA A C 1
ATOM 1818 O O . ALA A 1 223 ? 12.885 1.307 -17.531 1.00 95.56 223 ALA A O 1
ATOM 1819 N N . ALA A 1 224 ? 14.461 -0.160 -16.903 1.00 95.75 224 ALA A N 1
ATOM 1820 C CA . ALA A 1 224 ? 15.536 0.822 -16.826 1.00 95.75 224 ALA A CA 1
ATOM 1821 C C . ALA A 1 224 ? 15.891 1.412 -18.199 1.00 95.75 224 ALA A C 1
ATOM 1823 O O . ALA A 1 224 ? 16.105 2.618 -18.318 1.00 95.75 224 ALA A O 1
ATOM 1824 N N . ALA A 1 225 ? 15.909 0.592 -19.254 1.00 96.00 225 ALA A N 1
ATOM 1825 C CA . ALA A 1 225 ? 16.127 1.063 -20.619 1.00 96.00 225 ALA A CA 1
ATOM 1826 C C . ALA A 1 225 ? 14.989 1.982 -21.102 1.00 96.00 225 ALA A C 1
ATOM 1828 O O . ALA A 1 225 ? 15.244 2.995 -21.755 1.00 96.00 225 ALA A O 1
ATOM 1829 N N . ALA A 1 226 ? 13.739 1.668 -20.756 1.00 96.25 226 ALA A N 1
ATOM 1830 C CA . ALA A 1 226 ? 12.591 2.525 -21.034 1.00 96.25 226 ALA A CA 1
ATOM 1831 C C . ALA A 1 226 ? 12.679 3.851 -20.263 1.00 96.25 226 ALA A C 1
ATOM 1833 O O . ALA A 1 226 ? 12.499 4.920 -20.846 1.00 96.25 226 ALA A O 1
ATOM 1834 N N . LEU A 1 227 ? 13.048 3.798 -18.980 1.00 94.62 227 LEU A N 1
ATOM 1835 C CA . LEU A 1 227 ? 13.263 4.982 -18.151 1.00 94.62 227 LEU A CA 1
ATOM 1836 C C . LEU A 1 227 ? 14.381 5.877 -18.702 1.00 94.62 227 LEU A C 1
ATOM 1838 O O . LEU A 1 227 ? 14.218 7.092 -18.761 1.00 94.62 227 LEU A O 1
ATOM 1842 N N . ALA A 1 228 ? 15.492 5.299 -19.159 1.00 94.12 228 ALA A N 1
ATOM 1843 C CA . ALA A 1 228 ? 16.558 6.038 -19.834 1.00 94.12 228 ALA A CA 1
ATOM 1844 C C . ALA A 1 228 ? 16.032 6.834 -21.044 1.00 94.12 228 ALA A C 1
ATOM 1846 O O . ALA A 1 228 ? 16.385 8.001 -21.229 1.00 94.12 228 ALA A O 1
ATOM 1847 N N . ARG A 1 229 ? 15.128 6.245 -21.840 1.00 93.69 229 ARG A N 1
ATOM 1848 C CA . ARG A 1 229 ? 14.465 6.946 -22.955 1.00 93.69 229 ARG A CA 1
ATOM 1849 C C . ARG A 1 229 ? 13.546 8.060 -22.462 1.00 93.69 229 ARG A C 1
ATOM 1851 O O . ARG A 1 229 ? 13.574 9.153 -23.025 1.00 93.69 229 ARG A O 1
ATOM 1858 N N . GLU A 1 230 ? 12.774 7.827 -21.401 1.00 93.06 230 GLU A N 1
ATOM 1859 C CA . GLU A 1 230 ? 11.939 8.875 -20.805 1.00 93.06 230 GLU A CA 1
ATOM 1860 C C . GLU A 1 230 ? 12.765 10.059 -20.300 1.00 93.06 230 GLU A C 1
ATOM 1862 O O . GLU A 1 230 ? 12.381 11.204 -20.524 1.00 93.06 230 GLU A O 1
ATOM 1867 N N . VAL A 1 231 ? 13.915 9.804 -19.669 1.00 90.56 231 VAL A N 1
ATOM 1868 C CA . VAL A 1 231 ? 14.843 10.852 -19.221 1.00 90.56 231 VAL A CA 1
ATOM 1869 C C . VAL A 1 231 ? 15.300 11.698 -20.408 1.00 90.56 231 VAL A C 1
ATOM 1871 O O . VAL A 1 231 ? 15.366 12.916 -20.301 1.00 90.56 231 VAL A O 1
ATOM 1874 N N . ILE A 1 232 ? 15.581 11.090 -21.560 1.00 89.00 232 ILE A N 1
ATOM 1875 C CA . ILE A 1 232 ? 15.991 11.836 -22.758 1.00 89.00 232 ILE A CA 1
ATOM 1876 C C . ILE A 1 232 ? 14.844 12.710 -23.288 1.00 89.00 232 ILE A C 1
ATOM 1878 O O . ILE A 1 232 ? 15.077 13.858 -23.661 1.00 89.00 232 ILE A O 1
ATOM 1882 N N . VAL A 1 233 ? 13.616 12.184 -23.320 1.00 90.38 233 VAL A N 1
ATOM 1883 C CA . VAL A 1 233 ? 12.470 12.839 -23.976 1.00 90.38 233 VAL A CA 1
ATOM 1884 C C . VAL A 1 233 ? 11.761 13.859 -23.080 1.00 90.38 233 VAL A C 1
ATOM 1886 O O . VAL A 1 233 ? 11.356 14.916 -23.559 1.00 90.38 233 VAL A O 1
ATOM 1889 N N . TYR A 1 234 ? 11.606 13.567 -21.789 1.00 88.56 234 TYR A N 1
ATOM 1890 C CA . TYR A 1 234 ? 10.748 14.328 -20.872 1.00 88.56 234 TYR A CA 1
ATOM 1891 C C . TYR A 1 234 ? 11.513 15.119 -19.808 1.00 88.56 234 TYR A C 1
ATOM 1893 O O . TYR A 1 234 ? 10.895 15.732 -18.931 1.00 88.56 234 TYR A O 1
ATOM 1901 N N . ARG A 1 235 ? 12.849 15.153 -19.858 1.00 81.44 235 ARG A N 1
ATOM 1902 C CA . ARG A 1 235 ? 13.634 15.986 -18.940 1.00 81.44 235 ARG A CA 1
ATOM 1903 C C . ARG A 1 235 ? 13.226 17.454 -19.051 1.00 81.44 235 ARG A C 1
ATOM 1905 O O . ARG A 1 235 ? 13.150 18.019 -20.136 1.00 81.44 235 ARG A O 1
ATOM 1912 N N . GLY A 1 236 ? 13.000 18.078 -17.896 1.00 77.62 236 GLY A N 1
ATOM 1913 C CA . GLY A 1 236 ? 12.526 19.462 -17.801 1.00 77.62 236 GLY A CA 1
ATOM 1914 C C . GLY A 1 236 ? 11.003 19.605 -17.863 1.00 77.62 236 GLY A C 1
ATOM 1915 O O . GLY A 1 236 ? 10.500 20.707 -17.655 1.00 77.62 236 GLY A O 1
ATOM 1916 N N . SER A 1 237 ? 10.262 18.513 -18.085 1.00 82.00 237 SER A N 1
ATOM 1917 C CA . SER A 1 237 ? 8.812 18.492 -17.890 1.00 82.00 237 SER A CA 1
ATOM 1918 C C . SER A 1 237 ? 8.469 18.758 -16.417 1.00 82.00 237 SER A C 1
ATOM 1920 O O . SER A 1 237 ? 9.133 18.203 -15.537 1.00 82.00 237 SER A O 1
ATOM 1922 N N . PRO A 1 238 ? 7.414 19.541 -16.115 1.00 76.75 238 PRO A N 1
ATOM 1923 C CA . PRO A 1 238 ? 6.994 19.832 -14.740 1.00 76.75 238 PRO A CA 1
ATOM 1924 C C . PRO A 1 238 ? 6.594 18.586 -13.935 1.00 76.75 238 PRO A C 1
ATOM 1926 O O . PRO A 1 238 ? 6.497 18.655 -12.713 1.00 76.75 238 PRO A O 1
ATOM 1929 N N . HIS A 1 239 ? 6.357 17.458 -14.606 1.00 72.69 239 HIS A N 1
ATOM 1930 C CA . HIS A 1 239 ? 5.959 16.195 -13.986 1.00 72.69 239 HIS A CA 1
ATOM 1931 C C . HIS A 1 239 ? 7.112 15.190 -13.836 1.00 72.69 239 HIS A C 1
ATOM 1933 O O . HIS A 1 239 ? 6.904 14.089 -13.327 1.00 72.69 239 HIS A O 1
ATOM 1939 N N . PHE A 1 240 ? 8.324 15.540 -14.276 1.00 75.19 240 PHE A N 1
ATOM 1940 C CA . PHE A 1 240 ? 9.512 14.705 -14.124 1.00 75.19 240 PHE A CA 1
ATOM 1941 C C . PHE A 1 240 ? 10.336 15.163 -12.904 1.00 75.19 240 PHE A C 1
ATOM 1943 O O . PHE A 1 240 ? 10.616 16.359 -12.785 1.00 75.19 240 PHE A O 1
ATOM 1950 N N . PRO A 1 241 ? 10.798 14.254 -12.019 1.00 73.06 241 PRO A N 1
ATOM 1951 C CA . PRO A 1 241 ? 10.764 12.787 -12.113 1.00 73.06 241 PRO A CA 1
ATOM 1952 C C . PRO A 1 241 ? 9.518 12.117 -11.503 1.00 73.06 241 PRO A C 1
ATOM 1954 O O . PRO A 1 241 ? 9.455 10.894 -11.465 1.00 73.06 241 PRO A O 1
ATOM 1957 N N . GLN A 1 242 ? 8.532 12.872 -11.011 1.00 74.06 242 GLN A N 1
ATOM 1958 C CA . GLN A 1 242 ? 7.408 12.333 -10.229 1.00 74.06 242 GLN A CA 1
ATOM 1959 C C . GLN A 1 242 ? 6.544 11.321 -10.997 1.00 74.06 242 GLN A C 1
ATOM 1961 O O . GLN A 1 242 ? 5.981 10.424 -10.383 1.00 74.06 242 GLN A O 1
ATOM 1966 N N . GLN A 1 243 ? 6.444 11.443 -12.320 1.00 83.50 243 GLN A N 1
ATOM 1967 C CA . GLN A 1 243 ? 5.684 10.528 -13.180 1.00 83.50 243 GLN A CA 1
ATOM 1968 C C . GLN A 1 243 ? 6.562 9.626 -14.054 1.00 83.50 243 GLN A C 1
ATOM 1970 O O . GLN A 1 243 ? 6.041 8.930 -14.924 1.00 83.50 243 GLN A O 1
ATOM 1975 N N . ALA A 1 244 ? 7.879 9.626 -13.839 1.00 87.88 244 ALA A N 1
ATOM 1976 C CA . ALA A 1 244 ? 8.774 8.714 -14.541 1.00 87.88 244 ALA A CA 1
ATOM 1977 C C . ALA A 1 244 ? 8.313 7.255 -14.352 1.00 87.88 244 ALA A C 1
ATOM 1979 O O . ALA A 1 244 ? 7.788 6.905 -13.294 1.00 87.88 244 ALA A O 1
ATOM 1980 N N . GLY A 1 245 ? 8.455 6.437 -15.392 1.00 89.38 245 GLY A N 1
ATOM 1981 C CA . GLY A 1 245 ? 7.829 5.122 -15.546 1.00 89.38 245 GLY A CA 1
ATOM 1982 C C . GLY A 1 245 ? 6.479 5.149 -16.279 1.00 89.38 245 GLY A C 1
ATOM 1983 O O . GLY A 1 245 ? 6.037 4.121 -16.795 1.00 89.38 245 GLY A O 1
ATOM 1984 N N . PHE A 1 246 ? 5.812 6.306 -16.355 1.00 90.56 246 PHE A N 1
ATOM 1985 C CA . PHE A 1 246 ? 4.453 6.434 -16.901 1.00 90.56 246 PHE A CA 1
ATOM 1986 C C . PHE A 1 246 ? 4.309 7.505 -17.991 1.00 90.56 246 PHE A C 1
ATOM 1988 O O . PHE A 1 246 ? 3.187 7.785 -18.412 1.00 90.56 246 PHE A O 1
ATOM 1995 N N . LEU A 1 247 ? 5.406 8.109 -18.454 1.00 89.69 247 LEU A N 1
ATOM 1996 C CA . LEU A 1 247 ? 5.375 9.182 -19.456 1.00 89.69 247 LEU A CA 1
ATOM 1997 C C . LEU A 1 247 ? 5.509 8.636 -20.879 1.00 89.69 247 LEU A C 1
ATOM 1999 O O . LEU A 1 247 ? 4.868 9.133 -21.804 1.00 89.69 247 LEU A O 1
ATOM 2003 N N . GLY A 1 248 ? 6.356 7.623 -21.046 1.00 90.50 248 GLY A N 1
ATOM 2004 C CA . GLY A 1 248 ? 6.684 7.017 -22.322 1.00 90.50 248 GLY A CA 1
ATOM 2005 C C . GLY A 1 248 ? 5.579 6.103 -22.857 1.00 90.50 248 GLY A C 1
ATOM 2006 O O . GLY A 1 248 ? 4.750 5.585 -22.094 1.00 90.50 248 GLY A O 1
ATOM 2007 N N . PRO A 1 249 ? 5.570 5.872 -24.177 1.00 94.06 249 PRO A N 1
ATOM 2008 C CA . PRO A 1 249 ? 4.613 4.993 -24.827 1.00 94.06 249 PRO A CA 1
ATOM 2009 C C . PRO A 1 249 ? 4.865 3.519 -24.446 1.00 94.06 249 PRO A C 1
ATOM 2011 O O . PRO A 1 249 ? 5.906 3.167 -23.887 1.00 94.06 249 PRO A O 1
ATOM 2014 N N . GLU A 1 250 ? 3.867 2.661 -24.660 1.00 92.06 250 GLU A N 1
ATOM 2015 C CA . GLU A 1 250 ? 3.848 1.278 -24.152 1.00 92.06 250 GLU A CA 1
ATOM 2016 C C . GLU A 1 250 ? 4.963 0.410 -24.729 1.00 92.06 250 GLU A C 1
ATOM 2018 O O . GLU A 1 250 ? 5.540 -0.417 -24.028 1.00 92.06 250 GLU A O 1
ATOM 2023 N N . GLU A 1 251 ? 5.310 0.656 -25.984 1.00 94.50 251 GLU A N 1
ATOM 2024 C CA . GLU A 1 251 ? 6.260 -0.109 -26.783 1.00 94.50 251 GLU A CA 1
ATOM 2025 C C . GLU A 1 251 ? 7.677 -0.044 -26.203 1.00 94.50 251 GLU A C 1
ATOM 2027 O O . GLU A 1 251 ? 8.505 -0.913 -26.459 1.00 94.50 251 GLU A O 1
ATOM 2032 N N . TRP A 1 252 ? 7.987 0.971 -25.389 1.00 95.50 252 TRP A N 1
ATOM 2033 C CA . TRP A 1 252 ? 9.278 1.042 -24.700 1.00 95.50 252 TRP A CA 1
ATOM 2034 C C . TRP A 1 252 ? 9.401 0.017 -23.574 1.00 95.50 252 TRP A C 1
ATOM 2036 O O . TRP A 1 252 ? 10.517 -0.342 -23.213 1.00 95.50 252 TRP A O 1
ATOM 2046 N N . TYR A 1 253 ? 8.272 -0.451 -23.042 1.00 95.50 253 TYR A N 1
ATOM 2047 C CA . TYR A 1 253 ? 8.186 -1.382 -21.920 1.00 95.50 253 TYR A CA 1
ATOM 2048 C C . TYR A 1 253 ? 7.875 -2.815 -22.362 1.00 95.50 253 TYR A C 1
ATOM 2050 O O . TYR A 1 253 ? 7.653 -3.678 -21.514 1.00 95.50 253 TYR A O 1
ATOM 2058 N N . GLN A 1 254 ? 7.831 -3.092 -23.663 1.00 92.62 254 GLN A N 1
ATOM 2059 C CA . GLN A 1 254 ? 7.577 -4.427 -24.201 1.00 92.62 254 GLN A CA 1
ATOM 2060 C C . GLN A 1 254 ? 8.888 -5.173 -24.473 1.00 92.62 254 GLN A C 1
ATOM 2062 O O . GLN A 1 254 ? 9.904 -4.573 -24.828 1.00 92.62 254 GLN A O 1
ATOM 2067 N N . SER A 1 255 ? 8.861 -6.494 -24.300 1.00 86.50 255 SER A N 1
ATOM 2068 C CA . SER A 1 255 ? 9.932 -7.382 -24.741 1.00 86.50 255 SER A CA 1
ATOM 2069 C C . SER A 1 255 ? 9.657 -7.835 -26.183 1.00 86.50 255 SER A C 1
ATOM 2071 O O . SER A 1 255 ? 8.491 -7.994 -26.549 1.00 86.50 255 SER A O 1
ATOM 2073 N N . PRO A 1 256 ? 10.684 -8.122 -27.005 1.00 73.25 256 PRO A N 1
ATOM 2074 C CA . PRO A 1 256 ? 10.484 -8.670 -28.352 1.00 73.25 256 PRO A CA 1
ATOM 2075 C C . PRO A 1 256 ? 9.663 -9.974 -28.376 1.00 73.25 256 PRO A C 1
ATOM 2077 O O . PRO A 1 256 ? 9.027 -10.297 -29.376 1.00 73.25 256 PRO A O 1
ATOM 2080 N N . SER A 1 257 ? 9.667 -10.735 -27.277 1.00 70.88 257 SER A N 1
ATOM 2081 C CA . SER A 1 257 ? 8.858 -11.948 -27.105 1.00 70.88 257 SER A CA 1
ATOM 2082 C C . SER A 1 257 ? 7.378 -11.677 -26.804 1.00 70.88 257 SER A C 1
ATOM 2084 O O . SER A 1 257 ? 6.544 -12.535 -27.098 1.00 70.88 257 SER A O 1
ATOM 2086 N N . ASP A 1 258 ? 7.024 -10.501 -26.278 1.00 66.81 258 ASP A N 1
ATOM 2087 C CA . ASP A 1 258 ? 5.636 -10.160 -25.922 1.00 66.81 258 ASP A CA 1
ATOM 2088 C C . ASP A 1 258 ? 4.756 -9.976 -27.177 1.00 66.81 258 ASP A C 1
ATOM 2090 O O . ASP A 1 258 ? 3.556 -10.286 -27.170 1.00 66.81 258 ASP A O 1
ATOM 2094 N N . ASP A 1 259 ? 5.363 -9.537 -28.284 1.00 58.44 259 ASP A N 1
ATOM 2095 C CA . ASP A 1 259 ? 4.698 -9.354 -29.580 1.00 58.44 259 ASP A CA 1
ATOM 2096 C C . ASP A 1 259 ? 4.309 -10.692 -30.230 1.00 58.44 259 ASP A C 1
ATOM 2098 O O . ASP A 1 259 ? 3.245 -10.819 -30.847 1.00 58.44 259 ASP A O 1
ATOM 2102 N N . LEU A 1 260 ? 5.129 -11.731 -30.042 1.00 56.25 260 LEU A N 1
ATOM 2103 C CA . LEU A 1 260 ? 4.871 -13.070 -30.580 1.00 56.25 260 LEU A CA 1
ATOM 2104 C C . LEU A 1 260 ? 3.722 -13.772 -29.842 1.00 56.25 260 LEU A C 1
ATOM 2106 O O . LEU A 1 260 ? 2.882 -14.410 -30.482 1.00 56.25 260 LEU A O 1
ATOM 2110 N N . ALA A 1 261 ? 3.631 -13.606 -28.519 1.00 55.84 261 ALA A N 1
ATOM 2111 C CA . ALA A 1 261 ? 2.523 -14.138 -27.722 1.00 55.84 261 ALA A CA 1
ATOM 2112 C C . ALA A 1 261 ? 1.187 -13.445 -28.054 1.00 55.84 261 ALA A C 1
ATOM 2114 O O . ALA A 1 261 ? 0.145 -14.100 -28.143 1.00 55.84 261 ALA A O 1
ATOM 2115 N N . SER A 1 262 ? 1.219 -12.132 -28.310 1.00 52.53 262 SER A N 1
ATOM 2116 C CA . SER A 1 262 ? 0.036 -11.358 -28.709 1.00 52.53 262 SER A CA 1
ATOM 2117 C C . SER A 1 262 ? -0.476 -11.748 -30.100 1.00 52.53 262 SER A C 1
ATOM 2119 O O . SER A 1 262 ? -1.684 -11.880 -30.295 1.00 52.53 262 SER A O 1
ATOM 2121 N N . SER A 1 263 ? 0.426 -12.004 -31.052 1.00 52.41 263 SER A N 1
ATOM 2122 C CA . SER A 1 263 ? 0.068 -12.471 -32.399 1.00 52.41 263 SER A CA 1
ATOM 2123 C C . SER A 1 263 ? -0.529 -13.891 -32.389 1.00 52.41 263 SER A C 1
ATOM 2125 O O . SER A 1 263 ? -1.533 -14.166 -33.055 1.00 52.41 263 SER A O 1
ATOM 2127 N N . ALA A 1 264 ? 0.012 -14.792 -31.559 1.00 53.66 264 ALA A N 1
ATOM 2128 C CA . ALA A 1 264 ? -0.492 -16.161 -31.423 1.00 53.66 264 ALA A CA 1
ATOM 2129 C C . ALA A 1 264 ? -1.907 -16.233 -30.811 1.00 53.66 264 ALA A C 1
ATOM 2131 O O . ALA A 1 264 ? -2.726 -17.037 -31.257 1.00 53.66 264 ALA A O 1
ATOM 2132 N N . LEU A 1 265 ? -2.222 -15.373 -29.836 1.00 51.88 265 LEU A N 1
ATOM 2133 C CA . LEU A 1 265 ? -3.548 -15.314 -29.205 1.00 51.88 265 LEU A CA 1
ATOM 2134 C C . LEU A 1 265 ? -4.629 -14.736 -30.131 1.00 51.88 265 LEU A C 1
ATOM 2136 O O . LEU A 1 265 ? -5.754 -15.232 -30.127 1.00 51.88 265 LEU A O 1
ATOM 2140 N N . VAL A 1 266 ? -4.295 -13.747 -30.968 1.00 51.22 266 VAL A N 1
ATOM 2141 C CA . VAL A 1 266 ? -5.223 -13.218 -31.989 1.00 51.22 266 VAL A CA 1
ATOM 2142 C C . VAL A 1 266 ? -5.541 -14.285 -33.042 1.00 51.22 266 VAL A C 1
ATOM 2144 O O . VAL A 1 266 ? -6.693 -14.457 -33.425 1.00 51.22 266 VAL A O 1
ATOM 2147 N N . THR A 1 267 ? -4.549 -15.088 -33.428 1.00 49.56 267 THR A N 1
ATOM 2148 C CA . THR A 1 267 ? -4.719 -16.149 -34.438 1.00 49.56 267 THR A CA 1
ATOM 2149 C C . THR A 1 267 ? -5.581 -17.325 -33.945 1.00 49.56 267 THR A C 1
ATOM 2151 O O . THR A 1 267 ? -6.142 -18.066 -34.754 1.00 49.56 267 THR A O 1
ATOM 2154 N N . LEU A 1 268 ? -5.691 -17.524 -32.625 1.00 49.09 268 LEU A N 1
ATOM 2155 C CA . LEU A 1 268 ? -6.522 -18.575 -32.023 1.00 49.09 268 LEU A CA 1
ATOM 2156 C C . LEU A 1 268 ? -7.973 -18.131 -31.789 1.00 49.09 268 LEU A C 1
ATOM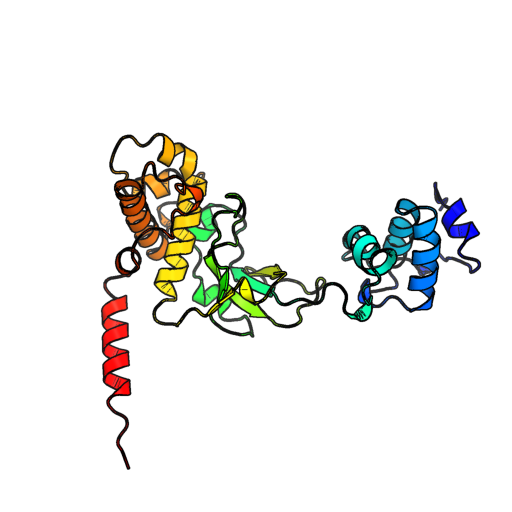 2158 O O . LEU A 1 268 ? -8.867 -18.966 -31.892 1.00 49.09 268 LEU A O 1
ATOM 2162 N N . ALA A 1 269 ? -8.221 -16.842 -31.536 1.00 47.22 269 ALA A N 1
ATOM 2163 C CA . ALA A 1 269 ? -9.577 -16.304 -31.388 1.00 47.22 269 ALA A CA 1
ATOM 2164 C C . ALA A 1 269 ? -10.368 -16.280 -32.715 1.00 47.22 269 ALA A C 1
ATOM 2166 O O . ALA A 1 269 ? -11.586 -16.413 -32.699 1.00 47.22 269 ALA A O 1
ATOM 2167 N N . ASP A 1 270 ? -9.683 -16.210 -33.862 1.00 48.69 270 ASP A N 1
ATOM 2168 C CA . ASP A 1 270 ? -10.298 -16.286 -35.201 1.00 48.69 270 ASP A CA 1
ATOM 2169 C C . ASP A 1 270 ? -10.558 -17.731 -35.688 1.00 48.69 270 ASP A C 1
ATOM 2171 O O . ASP A 1 270 ? -10.938 -17.956 -36.839 1.00 48.69 270 ASP A O 1
ATOM 2175 N N . LYS A 1 271 ? -10.350 -18.739 -34.827 1.00 46.16 271 LYS A N 1
ATOM 2176 C CA . LYS A 1 271 ? -10.576 -20.163 -35.131 1.00 46.16 271 LYS A CA 1
ATOM 2177 C C . LYS A 1 271 ? -11.614 -20.826 -34.221 1.00 46.16 271 LYS A C 1
ATOM 2179 O O . LYS A 1 271 ? -11.487 -22.013 -33.925 1.00 46.16 271 LYS A O 1
ATOM 2184 N N . GLU A 1 272 ? -12.662 -20.115 -33.810 1.00 41.03 272 GLU A N 1
ATOM 2185 C CA . GLU A 1 272 ? -13.883 -20.796 -33.360 1.00 41.03 272 GLU A CA 1
ATOM 2186 C C . GLU A 1 272 ? -14.731 -21.183 -34.586 1.00 41.03 272 GLU A C 1
ATOM 2188 O O . GLU A 1 272 ? -15.168 -20.308 -35.338 1.00 41.03 272 GLU A O 1
ATOM 2193 N N . PRO A 1 273 ? -14.948 -22.485 -34.853 1.00 48.28 273 PRO A N 1
ATOM 2194 C CA . PRO A 1 273 ? -15.809 -22.903 -35.943 1.00 48.28 273 PRO A CA 1
ATOM 2195 C C . PRO A 1 273 ? -17.263 -22.633 -35.554 1.00 48.28 273 PRO A C 1
ATOM 2197 O O . PRO A 1 273 ? -17.759 -23.162 -34.562 1.00 48.28 273 PRO A O 1
ATOM 2200 N N . HIS A 1 274 ? -17.962 -21.849 -36.373 1.00 46.34 274 HIS A N 1
ATOM 2201 C CA . HIS A 1 274 ? -19.418 -21.880 -36.408 1.00 46.34 274 HIS A CA 1
ATOM 2202 C C . HIS A 1 274 ? -19.870 -23.302 -36.765 1.00 46.34 274 HIS A C 1
ATOM 2204 O O . HIS A 1 274 ? -19.833 -23.692 -37.935 1.00 46.34 274 HIS A O 1
ATOM 2210 N N . HIS A 1 275 ? -20.290 -24.061 -35.758 1.00 44.91 275 HIS A N 1
ATOM 2211 C CA . HIS A 1 275 ? -21.089 -25.269 -35.909 1.00 44.91 275 HIS A CA 1
ATOM 2212 C C . HIS A 1 275 ? -22.272 -25.225 -34.951 1.00 44.91 275 HIS A C 1
ATOM 2214 O O . HIS A 1 275 ? -22.053 -24.931 -33.756 1.00 44.91 275 HIS A O 1
#

pLDDT: mean 85.91, std 13.02, range [41.03, 97.19]

Radius of gyration: 24.74 Å; chains: 1; bounding box: 46×45×76 Å